Protein AF-F2K3Q7-F1 (afdb_monomer)

Secondary structure (DSSP, 8-state):
--EE--GGGS-HHHHHHHHHHHHHHHT-HHHHHHHHHHTTTTTTT-EEEEEESS--HHHHHHHHHHHHHTT-EEEE-TTHHHHHH-TTS---HHHHHHHHHTT-SEEEEEESSHHHHHHHHHH--S-EEEEEETTTB-HHHHHHHHHHHHHHHS-SSS-EEEEES-S--HHHHHHHHHHTTS--EEEEE-TTT---TTSSS-HHHHTT-SEEEE---GGGGSS-S----B-HHHHHHHTTT-EEEE-S--SSSB-HHHHHHHHHHHHHHHHHHHHHHHHHHHHHTT--

InterPro domains:
  IPR006132 Aspartate/ornithine carbamoyltransferase, carbamoyl-P binding [PF02729] (3-150)
  IPR036901 Aspartate/ornithine carbamoyltransferase superfamily [G3DSA:3.40.50.1370] (1-142)
  IPR036901 Aspartate/ornithine carbamoyltransferase superfamily [G3DSA:3.40.50.1370] (143-260)
  IPR036901 Aspartate/ornithine carbamoyltransferase superfamily [SSF53671] (1-266)

Organism: Marinomonas mediterranea (strain ATCC 700492 / JCM 21426 / NBRC 103028 / MMB-1) (NCBI:txid717774)

Foldseek 3Di:
DQEAAALLPDAPVRLVVLLVVLCQQLVDPVSVVVVLVVQQCLQAPFEEEEAALDDDDLLVVLLQVLQNSSNHYYDDDPPSNVVQVPPPDHDFLLVVLQVVLVVGQEYEYEDLAQVSVVSSVNSHPHYYYYCFYHLAERQLLLSLVQSVLCVVPVDLEAFEEEEEEADSHHNVNSVCSNSVSYHYHYHYDDFAPPPVPPVDLPLVVLLVGQEYEYEDDPVSPPDGPGTAANEPVSCVSNVVRHHYYYPDDDDGNYDPVRCVVCVVVVVSSSVSSSNSSSVVCCVRSVRD

Radius of gyration: 19.83 Å; Cα contacts (8 Å, |Δi|>4): 485; chains: 1; bounding box: 42×46×50 Å

Solvent-accessible surface area (backbone atoms only — not comparable to full-atom values): 15580 Å² total; per-residue (Å²): 104,66,63,45,56,46,51,72,81,49,53,73,67,55,52,50,52,54,38,51,56,43,51,70,34,64,76,42,71,66,42,43,51,48,53,37,63,79,32,36,62,67,31,52,93,35,31,35,33,52,49,55,59,46,95,52,67,70,63,52,52,36,54,52,52,24,44,43,48,24,30,23,45,74,51,82,62,79,62,48,42,56,72,65,66,40,88,86,73,68,75,56,51,28,54,54,27,36,57,52,32,77,74,29,63,29,39,37,38,23,22,67,47,54,69,62,42,52,35,32,58,72,26,36,83,39,38,38,37,32,72,23,37,36,60,51,30,21,24,65,57,18,52,42,51,52,36,53,45,29,72,75,67,76,48,74,54,77,39,35,34,37,38,39,33,69,79,85,39,25,67,59,39,15,41,49,54,49,42,66,77,30,75,50,46,77,50,81,40,47,39,69,75,62,80,55,93,74,73,52,84,47,45,77,64,56,48,67,22,48,32,41,38,38,46,65,58,79,78,78,58,78,86,62,94,62,64,59,54,49,43,51,72,44,46,69,75,24,57,88,59,26,47,80,47,71,70,64,66,90,79,63,56,46,32,71,64,40,46,60,72,44,43,63,58,56,50,50,52,55,52,50,43,22,54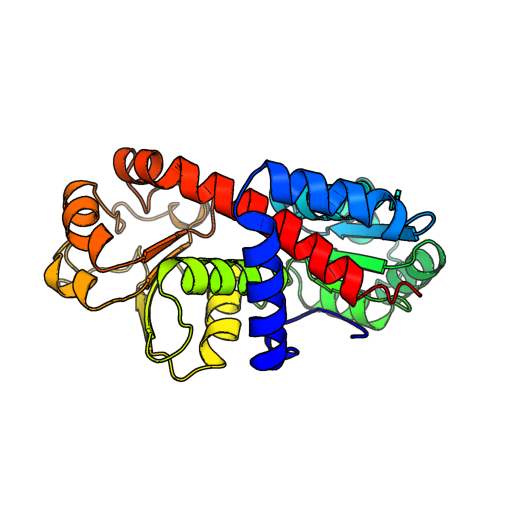,47,48,33,55,49,48,58,61,49,53,77,72,125

Mean predicted aligned error: 5.56 Å

Nearest PDB structures (foldseek):
  1xjw-assembly1_A  TM=8.160E-01  e=3.644E-18  Escherichia coli
  3npm-assembly1_A  TM=8.080E-01  e=4.543E-17  Escherichia coli K-12
  1acm-assembly1_A  TM=8.221E-01  e=9.417E-17  unclassified
  2be7-assembly1_A  TM=7.897E-01  e=5.375E-17  Moritella profunda
  6at1-assembly1_A  TM=8.102E-01  e=6.337E-16  Escherichia coli

Sequence (288 aa):
MEHFISVESLTKSEIYSLIYELNDICHSDSSIAQYYCDNATLLRSKLMATLFLSKSLRTRASFISSFLRLGGSHLCFEEVERCIIDKTNMEPLEDIAGYISQYCDTLVIRSDNLDHFEKLTSGASVPIISAGHAQISHPTTALNYLADIHQNLGRLHDLRVLVVAKLPKRSVMSLIEGLNKWDNSIDYIDPNTSSVKGLSEDEEVLKKYNVIFFDENQSDYESEESYFSLNYKTYKNIRESCHIIHAKPVIKLLDLDVKMNLKNNFYMQSRNSSVLKSIIFKKLINVK

Structure (mmCIF, N/CA/C/O backbone):
data_AF-F2K3Q7-F1
#
_entry.id   AF-F2K3Q7-F1
#
loop_
_atom_site.group_PDB
_atom_site.id
_atom_site.type_symbol
_atom_site.label_atom_id
_atom_site.label_alt_id
_atom_site.label_comp_id
_atom_site.label_asym_id
_atom_site.label_entity_id
_atom_site.label_seq_id
_atom_site.pdbx_PDB_ins_code
_atom_site.Cartn_x
_atom_site.Cartn_y
_atom_site.Cartn_z
_atom_site.occupancy
_atom_site.B_iso_or_equiv
_atom_site.auth_seq_id
_atom_site.auth_comp_id
_atom_site.auth_asym_id
_atom_site.auth_atom_id
_atom_site.pdbx_PDB_model_num
ATOM 1 N N . MET A 1 1 ? -1.201 -6.551 -17.333 1.00 55.84 1 MET A N 1
ATOM 2 C CA . MET A 1 1 ? -1.301 -5.202 -16.740 1.00 55.84 1 MET A CA 1
ATOM 3 C C . MET A 1 1 ? -0.098 -4.415 -17.233 1.00 55.84 1 MET A C 1
ATOM 5 O O . MET A 1 1 ? 1.002 -4.907 -17.042 1.00 55.84 1 MET A O 1
ATOM 9 N N . GLU A 1 2 ? -0.289 -3.291 -17.932 1.00 80.44 2 GLU A N 1
ATOM 10 C CA . GLU A 1 2 ? 0.833 -2.479 -18.451 1.00 80.44 2 GLU A CA 1
ATOM 11 C C . GLU A 1 2 ? 1.414 -1.565 -17.365 1.00 80.44 2 GLU A C 1
ATOM 13 O O . GLU A 1 2 ? 2.616 -1.581 -17.134 1.00 80.44 2 GLU A O 1
ATOM 18 N N . HIS A 1 3 ? 0.576 -0.869 -16.593 1.00 91.62 3 HIS A N 1
ATOM 19 C CA . HIS A 1 3 ? 1.001 -0.109 -15.414 1.00 91.62 3 HIS A CA 1
ATOM 20 C C . HIS A 1 3 ? 0.090 -0.401 -14.215 1.00 91.62 3 HIS A C 1
ATOM 22 O O . HIS A 1 3 ? -1.097 -0.682 -14.378 1.00 91.62 3 HIS A O 1
ATOM 28 N N . PHE A 1 4 ? 0.634 -0.300 -13.002 1.00 95.19 4 PHE A N 1
ATOM 29 C CA . PHE A 1 4 ? -0.103 -0.379 -11.745 1.00 95.19 4 PHE A CA 1
ATOM 30 C C . PHE A 1 4 ? 0.032 0.929 -10.958 1.00 95.19 4 PHE A C 1
ATOM 32 O O . PHE A 1 4 ? 0.901 1.088 -10.095 1.00 95.19 4 PHE A O 1
ATOM 39 N N . ILE A 1 5 ? -0.822 1.896 -11.300 1.00 94.81 5 ILE A N 1
ATOM 40 C CA . ILE A 1 5 ? -0.761 3.270 -10.776 1.00 94.81 5 ILE A CA 1
ATOM 41 C C . ILE A 1 5 ? -1.816 3.532 -9.694 1.00 94.81 5 ILE A C 1
ATOM 43 O O . ILE A 1 5 ? -1.553 4.283 -8.758 1.00 94.81 5 ILE A O 1
ATOM 47 N N . SER A 1 6 ? -2.968 2.872 -9.790 1.00 94.38 6 SER A N 1
ATOM 48 C CA . SER A 1 6 ? -4.126 3.049 -8.912 1.00 94.38 6 SER A CA 1
ATOM 49 C C . SER A 1 6 ? -4.838 1.702 -8.724 1.00 94.38 6 SER A C 1
ATOM 51 O O . SER A 1 6 ? -4.831 0.856 -9.625 1.00 94.38 6 SER A O 1
ATOM 53 N N . VAL A 1 7 ? -5.426 1.475 -7.544 1.00 93.75 7 VAL A N 1
ATOM 54 C CA . VAL A 1 7 ? -6.209 0.263 -7.261 1.00 93.75 7 VAL A CA 1
ATOM 55 C C . VAL A 1 7 ? -7.545 0.275 -8.010 1.00 93.75 7 VAL A C 1
ATOM 57 O O . VAL A 1 7 ? -8.102 -0.795 -8.249 1.00 93.75 7 VAL A O 1
ATOM 60 N N . GLU A 1 8 ? -8.030 1.436 -8.472 1.00 91.75 8 GLU A N 1
ATOM 61 C CA . GLU A 1 8 ? -9.204 1.534 -9.354 1.00 91.75 8 GLU A CA 1
ATOM 62 C C . GLU A 1 8 ? -9.073 0.660 -10.600 1.00 91.75 8 GLU A C 1
ATOM 64 O O . GLU A 1 8 ? -10.061 0.039 -10.994 1.00 91.75 8 GLU A O 1
ATOM 69 N N . SER A 1 9 ? -7.856 0.535 -11.143 1.00 91.19 9 SER A N 1
ATOM 70 C CA . SER A 1 9 ? -7.556 -0.290 -12.322 1.00 91.19 9 SER A CA 1
ATOM 71 C C . SER A 1 9 ? -7.825 -1.789 -12.138 1.00 91.19 9 SER A C 1
ATOM 73 O O . SER A 1 9 ? -7.915 -2.508 -13.129 1.00 91.19 9 SER A O 1
ATOM 75 N N . LEU A 1 10 ? -7.971 -2.270 -10.898 1.00 94.00 10 LEU A N 1
ATOM 76 C CA . LEU A 1 10 ? -8.243 -3.673 -10.592 1.00 94.00 10 LEU A CA 1
ATOM 77 C C . LEU A 1 10 ? -9.739 -3.935 -10.405 1.00 94.00 10 LEU A C 1
ATOM 79 O O . LEU A 1 10 ? -10.445 -3.222 -9.693 1.00 94.00 10 LEU A O 1
ATOM 83 N N . THR A 1 11 ? -10.238 -5.025 -10.967 1.00 95.88 11 THR A N 1
ATOM 84 C CA . THR A 1 11 ? -11.573 -5.549 -10.660 1.00 95.88 11 THR A CA 1
ATOM 85 C C . THR A 1 11 ? -11.632 -6.115 -9.235 1.00 95.88 11 THR A C 1
ATOM 87 O O . THR A 1 11 ? -10.612 -6.469 -8.639 1.00 95.88 11 THR A O 1
ATOM 90 N N . LYS A 1 12 ? -12.844 -6.271 -8.674 1.00 97.06 12 LYS A N 1
ATOM 91 C CA . LYS A 1 12 ? -13.017 -6.911 -7.351 1.00 97.06 12 LYS A CA 1
ATOM 92 C C . LYS A 1 12 ? -12.396 -8.316 -7.324 1.00 97.06 12 LYS A C 1
ATOM 94 O O . LYS A 1 12 ? -11.764 -8.686 -6.342 1.00 97.06 12 LYS A O 1
ATOM 99 N N . SER A 1 13 ? -12.550 -9.078 -8.412 1.00 96.88 13 SER A N 1
ATOM 100 C CA . SER A 1 13 ? -12.012 -10.438 -8.539 1.00 96.88 13 SER A CA 1
ATOM 101 C C . SER A 1 13 ? -10.482 -10.462 -8.534 1.00 96.88 13 SER A C 1
ATOM 103 O O . SER A 1 13 ? -9.894 -11.288 -7.839 1.00 96.88 13 SER A O 1
ATOM 105 N N . GLU A 1 14 ? -9.827 -9.524 -9.223 1.00 96.19 14 GLU A N 1
ATOM 106 C CA . GLU A 1 14 ? -8.363 -9.410 -9.195 1.00 96.19 14 GLU A CA 1
ATOM 107 C C . GLU A 1 14 ? -7.846 -9.033 -7.804 1.00 96.19 14 GLU A C 1
ATOM 109 O O . GLU A 1 14 ? -6.851 -9.601 -7.351 1.00 96.19 14 GLU A O 1
ATOM 114 N N . ILE A 1 15 ? -8.541 -8.136 -7.092 1.00 97.31 15 ILE A N 1
ATOM 115 C CA . ILE A 1 15 ? -8.191 -7.788 -5.708 1.00 97.31 15 ILE A CA 1
ATOM 116 C C . ILE A 1 15 ? -8.311 -9.013 -4.799 1.00 97.31 15 ILE A C 1
ATOM 118 O O . ILE A 1 15 ? -7.368 -9.321 -4.074 1.00 97.31 15 ILE A O 1
ATOM 122 N N . TYR A 1 16 ? -9.426 -9.747 -4.864 1.00 97.75 16 TYR A N 1
ATOM 123 C CA . TYR A 1 16 ? -9.585 -10.982 -4.096 1.00 97.75 16 TYR A CA 1
ATOM 124 C C . TYR A 1 16 ? -8.515 -12.018 -4.448 1.00 97.75 16 TYR A C 1
ATOM 126 O O . TYR A 1 16 ? -7.934 -12.605 -3.543 1.00 97.75 16 TYR A O 1
ATOM 134 N N . SER A 1 17 ? -8.186 -12.200 -5.731 1.00 97.06 17 SER A N 1
ATOM 135 C CA . SER A 1 17 ? -7.113 -13.108 -6.158 1.00 97.06 17 SER A CA 1
ATOM 136 C C . SER A 1 17 ? -5.767 -12.748 -5.524 1.00 97.06 17 SER A C 1
ATOM 138 O O . SER A 1 17 ? -5.076 -13.635 -5.027 1.00 97.06 17 SER A O 1
ATOM 140 N N . LEU A 1 18 ? -5.404 -11.461 -5.500 1.00 96.88 18 LEU A N 1
ATOM 141 C CA . LEU A 1 18 ? -4.176 -10.989 -4.853 1.00 96.88 18 LEU A CA 1
ATOM 142 C C . LEU A 1 18 ? -4.197 -11.209 -3.335 1.00 96.88 18 LEU A C 1
ATOM 144 O O . LEU A 1 18 ? -3.179 -11.586 -2.759 1.00 96.88 18 LEU A O 1
ATOM 148 N N . ILE A 1 19 ? -5.342 -10.976 -2.689 1.00 97.50 19 ILE A N 1
ATOM 149 C CA . ILE A 1 19 ? -5.509 -11.164 -1.243 1.00 97.50 19 ILE A CA 1
ATOM 150 C C . ILE A 1 19 ? -5.437 -12.646 -0.870 1.00 97.50 19 ILE A C 1
ATOM 152 O O . ILE A 1 19 ? -4.757 -12.984 0.093 1.00 97.50 19 ILE A O 1
ATOM 156 N N . TYR A 1 20 ? -6.098 -13.533 -1.615 1.00 97.25 20 TYR A N 1
ATOM 157 C CA . TYR A 1 20 ? -6.046 -14.971 -1.351 1.00 97.25 20 TYR A CA 1
ATOM 158 C C . TYR A 1 20 ? -4.636 -15.525 -1.555 1.00 97.25 20 TYR A C 1
ATOM 160 O O . TYR A 1 20 ? -4.122 -16.170 -0.649 1.00 97.25 20 TYR A O 1
ATOM 168 N N . GLU A 1 21 ? -3.961 -15.166 -2.655 1.00 96.94 21 GLU A N 1
ATOM 169 C CA . GLU A 1 21 ? -2.562 -15.556 -2.883 1.00 96.94 21 GLU A CA 1
ATOM 170 C C . GLU A 1 21 ? -1.653 -15.056 -1.744 1.00 96.94 21 GLU A C 1
ATOM 172 O O . GLU A 1 21 ? -0.815 -15.798 -1.236 1.00 96.94 21 GLU A O 1
ATOM 177 N N . LEU A 1 22 ? -1.855 -13.821 -1.269 1.00 97.44 22 LEU A N 1
ATOM 178 C CA . LEU A 1 22 ? -1.130 -13.297 -0.112 1.00 97.44 22 LEU A CA 1
ATOM 179 C C . LEU A 1 22 ? -1.422 -14.085 1.172 1.00 97.44 22 LEU A C 1
ATOM 181 O O . LEU A 1 22 ? -0.493 -14.348 1.933 1.00 97.44 22 LEU A O 1
ATOM 185 N N . ASN A 1 23 ? -2.681 -14.433 1.437 1.00 94.88 23 ASN A N 1
ATOM 186 C CA . ASN A 1 23 ? -3.073 -15.174 2.638 1.00 94.88 23 ASN A CA 1
ATOM 187 C C . ASN A 1 23 ? -2.473 -16.582 2.646 1.00 94.88 23 ASN A C 1
ATOM 189 O O . ASN A 1 23 ? -1.954 -17.007 3.678 1.00 94.88 23 ASN A O 1
ATOM 193 N N . ASP A 1 24 ? -2.475 -17.251 1.493 1.00 95.00 24 ASP A N 1
ATOM 194 C CA . ASP A 1 24 ? -1.866 -18.568 1.312 1.00 95.00 24 ASP A CA 1
ATOM 195 C C . ASP A 1 24 ? -0.354 -18.519 1.570 1.00 95.00 24 ASP A C 1
ATOM 197 O O . ASP A 1 24 ? 0.209 -19.418 2.186 1.00 95.00 24 ASP A O 1
ATOM 201 N N . ILE A 1 25 ? 0.322 -17.438 1.168 1.00 96.38 25 ILE A N 1
ATOM 202 C CA . ILE A 1 25 ? 1.766 -17.290 1.392 1.00 96.38 25 ILE A CA 1
ATOM 203 C C . ILE A 1 25 ? 2.080 -16.862 2.831 1.00 96.38 25 ILE A C 1
ATOM 205 O O . ILE A 1 25 ? 3.061 -17.326 3.412 1.00 96.38 25 ILE A O 1
ATOM 209 N N . CYS A 1 26 ? 1.296 -15.961 3.424 1.00 94.06 26 CYS A N 1
ATOM 210 C CA . CYS A 1 26 ? 1.629 -15.303 4.691 1.00 94.06 26 CYS A CA 1
ATOM 211 C C . CYS A 1 26 ? 1.133 -16.024 5.955 1.00 94.06 26 CYS A C 1
ATOM 213 O O . CYS A 1 26 ? 1.247 -15.449 7.042 1.00 94.06 26 CYS A O 1
ATOM 215 N N . HIS A 1 27 ? 0.630 -17.258 5.855 1.00 90.50 27 HIS A N 1
ATOM 216 C CA . HIS A 1 27 ? 0.126 -17.997 7.016 1.00 90.50 27 HIS A CA 1
ATOM 217 C C . HIS A 1 27 ? 1.223 -18.411 8.022 1.00 90.50 27 HIS A C 1
ATOM 219 O O . HIS A 1 27 ? 0.927 -18.636 9.194 1.00 90.50 27 HIS A O 1
ATOM 225 N N . SER A 1 28 ? 2.494 -18.521 7.607 1.00 90.25 28 SER A N 1
ATOM 226 C CA . SER A 1 28 ? 3.640 -18.774 8.495 1.00 90.25 28 SER A CA 1
ATOM 227 C C . SER A 1 28 ? 4.953 -18.206 7.940 1.00 90.25 28 SER A C 1
ATOM 229 O O . SER A 1 28 ? 5.068 -17.832 6.775 1.00 90.25 28 SER A O 1
ATOM 231 N N . ASP A 1 29 ? 5.994 -18.147 8.772 1.00 89.88 29 ASP A N 1
ATOM 232 C CA . ASP A 1 29 ? 7.328 -17.735 8.305 1.00 89.88 29 ASP A CA 1
ATOM 233 C C . ASP A 1 29 ? 7.942 -18.761 7.345 1.00 89.88 29 ASP A C 1
ATOM 235 O O . ASP A 1 29 ? 8.631 -18.391 6.393 1.00 89.88 29 ASP A O 1
ATOM 239 N N . SER A 1 30 ? 7.654 -20.047 7.568 1.00 94.31 30 SER A N 1
ATOM 240 C CA . SER A 1 30 ? 8.093 -21.137 6.699 1.00 94.31 30 SER A CA 1
ATOM 241 C C . SER A 1 30 ? 7.457 -21.065 5.313 1.00 94.31 30 SER A C 1
ATOM 243 O O . SER A 1 30 ? 8.165 -21.275 4.334 1.00 94.31 30 SER A O 1
ATOM 245 N N . SER A 1 31 ? 6.171 -20.714 5.199 1.00 95.38 31 SER A N 1
ATOM 246 C CA . SER A 1 31 ? 5.507 -20.565 3.898 1.00 95.38 31 SER A CA 1
ATOM 247 C C . SER A 1 31 ? 6.037 -19.365 3.124 1.00 95.38 31 SER A C 1
ATOM 249 O O . SER A 1 31 ? 6.276 -19.469 1.925 1.00 95.38 31 SER A O 1
ATOM 251 N N . ILE A 1 32 ? 6.327 -18.252 3.807 1.00 96.19 32 ILE A N 1
ATOM 252 C CA . ILE A 1 32 ? 6.984 -17.099 3.180 1.00 96.19 32 ILE A CA 1
ATOM 253 C C . ILE A 1 32 ? 8.378 -17.492 2.679 1.00 96.19 32 ILE A C 1
ATOM 255 O O . ILE A 1 32 ? 8.744 -17.159 1.553 1.00 96.19 32 ILE A O 1
ATOM 259 N N . ALA A 1 33 ? 9.173 -18.183 3.502 1.00 95.81 33 ALA A N 1
ATOM 260 C CA . ALA A 1 33 ? 10.498 -18.647 3.101 1.00 95.81 33 ALA A CA 1
ATOM 261 C C . ALA A 1 33 ? 10.416 -19.580 1.884 1.00 95.81 33 ALA A C 1
ATOM 263 O O . ALA A 1 33 ? 11.118 -19.341 0.903 1.00 95.81 33 ALA A O 1
ATOM 264 N N . GLN A 1 34 ? 9.506 -20.556 1.919 1.00 96.88 34 GLN A N 1
ATOM 265 C CA . GLN A 1 34 ? 9.265 -21.490 0.824 1.00 96.88 34 GLN A CA 1
ATOM 266 C C . GLN A 1 34 ? 8.854 -20.764 -0.461 1.00 96.88 34 GLN A C 1
ATOM 268 O O . GLN A 1 34 ? 9.465 -20.993 -1.498 1.00 96.88 34 GLN A O 1
ATOM 273 N N . TYR A 1 35 ? 7.916 -19.812 -0.386 1.00 97.12 35 TYR A N 1
ATOM 274 C CA . TYR A 1 35 ? 7.503 -19.003 -1.535 1.00 97.12 35 TYR A CA 1
ATOM 275 C C . TYR A 1 35 ? 8.694 -18.317 -2.210 1.00 97.12 35 TYR A C 1
ATOM 277 O O . TYR A 1 35 ? 8.831 -18.364 -3.431 1.00 97.12 35 TYR A O 1
ATOM 285 N N . TYR A 1 36 ? 9.587 -17.699 -1.435 1.00 97.25 36 TYR A N 1
ATOM 286 C CA . TYR A 1 36 ? 10.768 -17.064 -2.017 1.00 97.25 36 TYR A CA 1
ATOM 287 C C . TYR A 1 36 ? 11.803 -18.071 -2.518 1.00 97.25 36 TYR A C 1
ATOM 289 O O . TYR A 1 36 ? 12.456 -17.776 -3.509 1.00 97.25 36 TYR A O 1
ATOM 297 N N . CYS A 1 37 ? 11.949 -19.243 -1.893 1.00 96.81 37 CYS A N 1
ATOM 298 C CA . CYS A 1 37 ? 12.797 -20.316 -2.417 1.00 96.81 37 CYS A CA 1
ATOM 299 C C . CYS A 1 37 ? 12.296 -20.809 -3.782 1.00 96.81 37 CYS A C 1
ATOM 301 O O . CYS A 1 37 ? 13.078 -20.869 -4.729 1.00 96.81 37 CYS A O 1
ATOM 303 N N . ASP A 1 38 ? 10.996 -21.076 -3.900 1.00 96.31 38 ASP A N 1
ATOM 304 C CA . ASP A 1 38 ? 10.365 -21.582 -5.126 1.00 96.31 38 ASP A CA 1
ATOM 305 C C . ASP A 1 38 ? 10.409 -20.560 -6.269 1.00 96.31 38 ASP A C 1
ATOM 307 O O . ASP A 1 38 ? 10.447 -20.926 -7.441 1.00 96.31 38 ASP A O 1
ATOM 311 N N . ASN A 1 39 ? 10.430 -19.267 -5.933 1.00 96.12 39 ASN A N 1
ATOM 312 C CA . ASN A 1 39 ? 10.415 -18.168 -6.898 1.00 96.12 39 ASN A CA 1
ATOM 313 C C . ASN A 1 39 ? 11.753 -17.407 -6.968 1.00 96.12 39 ASN A C 1
ATOM 315 O O . ASN A 1 39 ? 11.808 -16.326 -7.552 1.00 96.12 39 ASN A O 1
ATOM 319 N N . ALA A 1 40 ? 12.842 -17.954 -6.415 1.00 95.62 40 ALA A N 1
ATOM 320 C CA . ALA A 1 40 ? 14.136 -17.267 -6.295 1.00 95.62 40 ALA A CA 1
ATOM 321 C C . ALA A 1 40 ? 14.797 -16.927 -7.641 1.00 95.62 40 ALA A C 1
ATOM 323 O O . ALA A 1 40 ? 15.741 -16.143 -7.686 1.00 95.62 40 ALA A O 1
ATOM 324 N N . THR A 1 41 ? 14.347 -17.542 -8.734 1.00 95.81 41 THR A N 1
ATOM 325 C CA . THR A 1 41 ? 14.855 -17.303 -10.092 1.00 95.81 41 THR A CA 1
ATOM 326 C C . THR A 1 41 ? 13.820 -16.670 -11.010 1.00 95.81 41 THR A C 1
ATOM 328 O O . THR A 1 41 ? 14.103 -16.495 -12.193 1.00 95.81 41 THR A O 1
ATOM 331 N N . LEU A 1 42 ? 12.634 -16.340 -10.496 1.00 95.69 42 LEU A N 1
ATOM 332 C CA . LEU A 1 42 ? 11.509 -15.863 -11.295 1.00 95.69 42 LEU A CA 1
ATOM 333 C C . LEU A 1 42 ? 11.857 -14.578 -12.062 1.00 95.69 42 LEU A C 1
ATOM 335 O O . LEU A 1 42 ? 11.520 -14.433 -13.228 1.00 95.69 42 LEU A O 1
ATOM 339 N N . LEU A 1 43 ? 12.576 -13.659 -11.422 1.00 96.38 43 LEU A N 1
ATOM 340 C CA . LEU A 1 43 ? 13.029 -12.398 -12.008 1.00 96.38 43 LEU A CA 1
ATOM 341 C C . LEU A 1 43 ? 14.520 -12.431 -12.358 1.00 96.38 43 LEU A C 1
ATOM 343 O O . LEU A 1 43 ? 15.154 -11.383 -12.459 1.00 96.38 43 LEU A O 1
ATOM 347 N N . ARG A 1 44 ? 15.106 -13.621 -12.552 1.00 95.88 44 ARG A N 1
ATOM 348 C CA . ARG A 1 44 ? 16.513 -13.735 -12.953 1.00 95.88 44 ARG A CA 1
ATOM 349 C C . ARG A 1 44 ? 16.755 -12.928 -14.231 1.00 95.88 44 ARG A C 1
ATOM 351 O O . ARG A 1 44 ? 16.010 -13.038 -15.201 1.00 95.88 44 ARG A O 1
ATOM 358 N N . SER A 1 45 ? 17.823 -12.133 -14.217 1.00 94.50 45 SER A N 1
ATOM 359 C CA . SER A 1 45 ? 18.210 -11.231 -15.312 1.00 94.50 45 SER A CA 1
ATOM 360 C C . SER A 1 45 ? 17.220 -10.097 -15.600 1.00 94.50 45 SER A C 1
ATOM 362 O O . SER A 1 45 ? 17.359 -9.434 -16.623 1.00 94.50 45 SER A O 1
ATOM 364 N N . LYS A 1 46 ? 16.246 -9.853 -14.714 1.00 96.38 46 LYS A N 1
ATOM 365 C CA . LYS A 1 46 ? 15.373 -8.680 -14.769 1.00 96.38 46 LYS A CA 1
ATOM 366 C C . LYS A 1 46 ? 15.933 -7.551 -13.919 1.00 96.38 46 LYS A C 1
ATOM 368 O O . LYS A 1 46 ? 16.434 -7.785 -12.816 1.00 96.38 46 LYS A O 1
ATOM 373 N N . LEU A 1 47 ? 15.827 -6.329 -14.425 1.00 96.31 47 LEU A N 1
ATOM 374 C CA . LEU A 1 47 ? 16.272 -5.108 -13.764 1.00 96.31 47 LEU A CA 1
ATOM 375 C C . LEU A 1 47 ? 15.071 -4.237 -13.399 1.00 96.31 47 LEU A C 1
ATOM 377 O O . LEU A 1 47 ? 14.260 -3.886 -14.248 1.00 96.31 47 LEU A O 1
ATOM 381 N N . MET A 1 48 ? 14.970 -3.846 -12.133 1.00 96.94 48 MET A N 1
ATOM 382 C CA . MET A 1 48 ? 14.038 -2.813 -11.682 1.00 96.94 48 MET A CA 1
ATOM 383 C C . MET A 1 48 ? 14.789 -1.506 -11.473 1.00 96.94 48 MET A C 1
ATOM 385 O O . MET A 1 48 ? 15.784 -1.479 -10.755 1.00 96.94 48 MET A O 1
ATOM 389 N N . ALA A 1 49 ? 14.263 -0.407 -11.994 1.00 95.25 49 ALA A N 1
ATOM 390 C CA . ALA A 1 49 ? 14.695 0.937 -11.634 1.00 95.25 49 ALA A CA 1
ATOM 391 C C . ALA A 1 49 ? 13.729 1.569 -10.619 1.00 95.25 49 ALA A C 1
ATOM 393 O O . ALA A 1 49 ? 12.522 1.319 -10.639 1.00 95.25 49 ALA A O 1
ATOM 394 N N . THR A 1 50 ? 14.248 2.409 -9.719 1.00 93.94 50 THR A N 1
ATOM 395 C CA . THR A 1 50 ? 13.415 3.173 -8.771 1.00 93.94 50 THR A CA 1
ATOM 396 C C . THR A 1 50 ? 13.632 4.671 -8.925 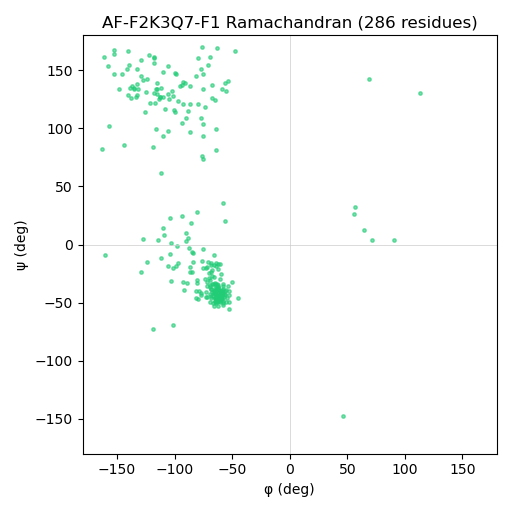1.00 93.94 50 THR A C 1
ATOM 398 O O . THR A 1 50 ? 14.740 5.149 -8.686 1.00 93.94 50 THR A O 1
ATOM 401 N N . LEU A 1 51 ? 12.564 5.415 -9.206 1.00 92.00 51 LEU A N 1
ATOM 402 C CA . LEU A 1 51 ? 12.550 6.877 -9.266 1.00 92.00 51 LEU A CA 1
ATOM 403 C C . LEU A 1 51 ? 11.750 7.426 -8.085 1.00 92.00 51 LEU A C 1
ATOM 405 O O . LEU A 1 51 ? 10.526 7.524 -8.126 1.00 92.00 51 LEU A O 1
ATOM 409 N N . PHE A 1 52 ? 12.447 7.735 -6.993 1.00 91.62 52 PHE A N 1
ATOM 410 C CA . PHE A 1 52 ? 11.851 8.318 -5.789 1.00 91.62 52 PHE A CA 1
ATOM 411 C C . PHE A 1 52 ? 12.227 9.797 -5.707 1.00 91.62 52 PHE A C 1
ATOM 413 O O . PHE A 1 52 ? 13.304 10.133 -5.222 1.00 91.62 52 PHE A O 1
ATOM 420 N N . LEU A 1 53 ? 11.318 10.664 -6.159 1.00 88.81 53 LEU A N 1
ATOM 421 C CA . LEU A 1 53 ? 11.438 12.124 -6.070 1.00 88.81 53 LEU A CA 1
ATOM 422 C C . LEU A 1 53 ? 10.961 12.656 -4.707 1.00 88.81 53 LEU A C 1
ATOM 424 O O . LEU A 1 53 ? 11.108 13.835 -4.420 1.00 88.81 53 LEU A O 1
ATOM 428 N N . SER A 1 54 ? 10.381 11.797 -3.860 1.00 86.81 54 SER A N 1
ATOM 429 C CA . SER A 1 54 ? 10.077 12.108 -2.462 1.00 86.81 54 SER A CA 1
ATOM 430 C C . SER A 1 54 ? 10.600 11.028 -1.515 1.00 86.81 54 SER A C 1
ATOM 432 O O . SER A 1 54 ? 10.607 9.828 -1.820 1.00 86.81 54 SER A O 1
ATOM 434 N N . LYS A 1 55 ? 11.053 11.447 -0.327 1.00 83.88 55 LYS A N 1
ATOM 435 C CA . LYS A 1 55 ? 11.688 10.559 0.660 1.00 83.88 55 LYS A CA 1
ATOM 436 C C . LYS A 1 55 ? 10.703 9.503 1.181 1.00 83.88 55 LYS A C 1
ATOM 438 O O . LYS A 1 55 ? 9.663 9.826 1.749 1.00 83.88 55 LYS A O 1
ATOM 443 N N . SER A 1 56 ? 11.056 8.219 1.060 1.00 87.81 56 SER A N 1
ATOM 444 C CA . SER A 1 56 ? 10.362 7.120 1.750 1.00 87.81 56 SER A CA 1
ATOM 445 C C . SER A 1 56 ? 11.249 5.885 1.915 1.00 87.81 56 SER A C 1
ATOM 447 O O . SER A 1 56 ? 11.415 5.087 0.991 1.00 87.81 56 SER A O 1
ATOM 449 N N . LEU A 1 57 ? 11.788 5.694 3.123 1.00 87.50 57 LEU A N 1
ATOM 450 C CA . LEU A 1 57 ? 12.657 4.556 3.431 1.00 87.50 57 LEU A CA 1
ATOM 451 C C . LEU A 1 57 ? 11.908 3.218 3.352 1.00 87.50 57 LEU A C 1
ATOM 453 O O . LEU A 1 57 ? 12.342 2.314 2.644 1.00 87.50 57 LEU A O 1
ATOM 457 N N . ARG A 1 58 ? 10.774 3.093 4.060 1.00 89.69 58 ARG A N 1
ATOM 458 C CA . ARG A 1 58 ? 10.021 1.828 4.162 1.00 89.69 58 ARG A CA 1
ATOM 459 C C . ARG A 1 58 ? 9.497 1.370 2.805 1.00 89.69 58 ARG A C 1
ATOM 461 O O . ARG A 1 58 ? 9.671 0.209 2.446 1.00 89.69 58 ARG A O 1
ATOM 468 N N . THR A 1 59 ? 8.893 2.283 2.042 1.00 92.81 59 THR A N 1
ATOM 469 C CA . THR A 1 59 ? 8.350 1.958 0.720 1.00 92.81 59 THR A CA 1
ATOM 470 C C . THR A 1 59 ? 9.474 1.506 -0.206 1.00 92.81 59 THR A C 1
ATOM 472 O O . THR A 1 59 ? 9.405 0.386 -0.711 1.00 92.81 59 THR A O 1
ATOM 475 N N . ARG A 1 60 ? 10.545 2.302 -0.345 1.00 93.62 60 ARG A N 1
ATOM 476 C CA . ARG A 1 60 ? 11.682 1.977 -1.219 1.00 93.62 60 ARG A CA 1
ATOM 477 C C . ARG A 1 60 ? 12.335 0.645 -0.848 1.00 93.62 60 ARG A C 1
ATOM 479 O O . ARG A 1 60 ? 12.463 -0.223 -1.704 1.00 93.62 60 ARG A O 1
ATOM 486 N N . ALA A 1 61 ? 12.670 0.451 0.429 1.00 94.44 61 ALA A N 1
ATOM 487 C CA . AL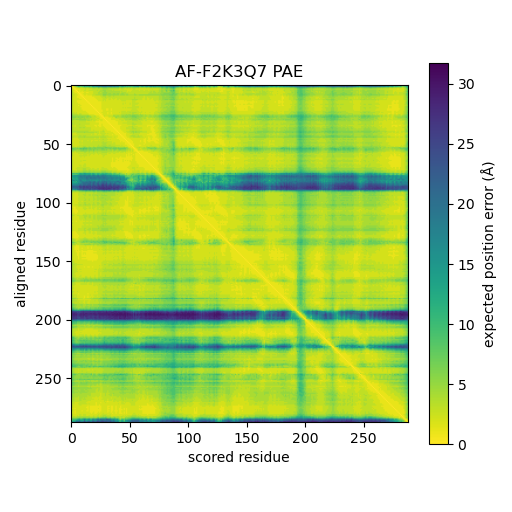A A 1 61 ? 13.301 -0.780 0.905 1.00 94.44 61 ALA A CA 1
ATOM 488 C C . ALA A 1 61 ? 12.422 -2.015 0.662 1.00 94.44 61 ALA A C 1
ATOM 490 O O . ALA A 1 61 ? 12.927 -3.057 0.250 1.00 94.44 61 ALA A O 1
ATOM 491 N N . SER A 1 62 ? 11.105 -1.901 0.864 1.00 96.31 62 SER A N 1
ATOM 492 C CA . SER A 1 62 ? 10.191 -3.022 0.623 1.00 96.31 62 SER A CA 1
ATOM 493 C C . SER A 1 62 ? 10.071 -3.384 -0.860 1.00 96.31 62 SER A C 1
ATOM 495 O O . SER A 1 62 ? 10.050 -4.569 -1.168 1.00 96.31 62 SER A O 1
ATOM 497 N N . PHE A 1 63 ? 10.054 -2.414 -1.785 1.00 97.31 63 PHE A N 1
ATOM 498 C CA . PHE A 1 63 ? 10.076 -2.702 -3.227 1.00 97.31 63 PHE A CA 1
ATOM 499 C C . PHE A 1 63 ? 11.368 -3.407 -3.640 1.00 97.31 63 PHE A C 1
ATOM 501 O O . PHE A 1 63 ? 11.306 -4.467 -4.258 1.00 97.31 63 PHE A O 1
ATOM 508 N N . ILE A 1 64 ? 12.521 -2.870 -3.224 1.00 96.75 64 ILE A N 1
ATOM 509 C CA . ILE A 1 64 ? 13.838 -3.460 -3.508 1.00 96.75 64 ILE A CA 1
ATOM 510 C C . ILE A 1 64 ? 13.912 -4.886 -2.963 1.00 96.75 64 ILE A C 1
ATOM 512 O O . ILE A 1 64 ? 14.200 -5.814 -3.710 1.00 96.75 64 ILE A O 1
ATOM 516 N N . SER A 1 65 ? 13.583 -5.089 -1.684 1.00 97.06 65 SER A N 1
ATOM 517 C CA . SER A 1 65 ? 13.629 -6.417 -1.066 1.00 97.06 65 SER A CA 1
ATOM 518 C C . SER A 1 65 ? 12.728 -7.423 -1.785 1.00 97.06 65 SER A C 1
ATOM 520 O O . SER A 1 65 ? 13.153 -8.549 -2.020 1.00 97.06 65 SER A O 1
ATOM 522 N N . SER A 1 66 ? 11.519 -7.015 -2.175 1.00 97.44 66 SER A N 1
ATOM 523 C CA . SER A 1 66 ? 10.568 -7.881 -2.887 1.00 97.44 66 SER A CA 1
ATOM 524 C C . SER A 1 66 ? 11.114 -8.330 -4.242 1.00 97.44 66 SER A C 1
ATOM 526 O O . SER A 1 66 ? 11.058 -9.509 -4.572 1.00 97.44 66 SER A O 1
ATOM 528 N N . PHE A 1 67 ? 11.701 -7.402 -5.002 1.00 97.56 67 PHE A N 1
ATOM 529 C CA . PHE A 1 67 ? 12.263 -7.685 -6.321 1.00 97.56 67 PHE A CA 1
ATOM 530 C C . PHE A 1 67 ? 13.509 -8.580 -6.249 1.00 97.56 67 PHE A C 1
ATOM 532 O O . PHE A 1 67 ? 13.608 -9.578 -6.962 1.00 97.56 67 PHE A O 1
ATOM 539 N N . LEU A 1 68 ? 14.437 -8.262 -5.338 1.00 97.56 68 LEU A N 1
ATOM 540 C CA . LEU A 1 68 ? 15.675 -9.026 -5.149 1.00 97.56 68 LEU A CA 1
ATOM 541 C C . LEU A 1 68 ? 15.400 -10.459 -4.680 1.00 97.56 68 LEU A C 1
ATOM 543 O O . LEU A 1 68 ? 16.054 -11.395 -5.132 1.00 97.56 68 LEU A O 1
ATOM 547 N N . ARG A 1 69 ? 14.417 -10.659 -3.792 1.00 97.38 69 ARG A N 1
ATOM 548 C CA . ARG A 1 69 ? 14.067 -12.001 -3.297 1.00 97.38 69 ARG A CA 1
ATOM 549 C C . ARG A 1 69 ? 13.443 -12.905 -4.361 1.00 97.38 69 ARG A C 1
ATOM 551 O O . ARG A 1 69 ? 13.434 -14.114 -4.167 1.00 97.38 69 ARG A O 1
ATOM 558 N N . LEU A 1 70 ? 12.953 -12.341 -5.464 1.00 97.31 70 LEU A N 1
ATOM 559 C CA . LEU A 1 70 ? 12.511 -13.088 -6.644 1.00 97.31 70 LEU A CA 1
ATOM 560 C C . LEU A 1 70 ? 13.653 -13.338 -7.653 1.00 97.31 70 LEU A C 1
ATOM 562 O O . LEU A 1 70 ? 13.404 -13.834 -8.748 1.00 97.31 70 LEU A O 1
ATOM 566 N N . GLY A 1 71 ? 14.898 -12.977 -7.323 1.00 96.94 71 GLY A N 1
ATOM 567 C CA . GLY A 1 71 ? 16.074 -13.172 -8.181 1.00 96.94 71 GLY A CA 1
ATOM 568 C C . GLY A 1 71 ? 16.400 -12.012 -9.118 1.00 96.94 71 GLY A C 1
ATOM 569 O O . GLY A 1 71 ? 17.315 -12.133 -9.936 1.00 96.94 71 GLY A O 1
ATOM 570 N N . GLY A 1 72 ? 15.659 -10.908 -9.016 1.00 96.88 72 GLY A N 1
ATOM 571 C CA . GLY A 1 72 ? 15.889 -9.705 -9.804 1.00 96.88 72 GLY A CA 1
ATOM 572 C C . GLY A 1 72 ? 17.078 -8.881 -9.320 1.00 96.88 72 GLY A C 1
ATOM 573 O O . GLY A 1 72 ? 17.628 -9.105 -8.244 1.00 96.88 72 GLY A O 1
ATOM 574 N N . SER A 1 73 ? 17.462 -7.896 -10.126 1.00 96.88 73 SER A N 1
ATOM 575 C CA . SER A 1 73 ? 18.473 -6.884 -9.805 1.00 96.88 73 SER A CA 1
ATOM 576 C C . SER A 1 73 ? 17.859 -5.482 -9.802 1.00 96.88 73 SER A C 1
ATOM 578 O O . SER A 1 73 ? 16.820 -5.244 -10.414 1.00 96.88 73 SER A O 1
ATOM 580 N N . HIS A 1 74 ? 18.473 -4.537 -9.091 1.00 94.75 74 HIS A N 1
ATOM 581 C CA . HIS A 1 74 ? 17.941 -3.181 -8.925 1.00 94.75 74 HIS A CA 1
ATOM 582 C C . HIS A 1 74 ? 18.960 -2.129 -9.362 1.00 94.75 74 HIS A C 1
ATOM 584 O O . HIS A 1 74 ? 20.116 -2.171 -8.946 1.00 94.75 74 HIS A O 1
ATOM 590 N N . LEU A 1 75 ? 18.511 -1.178 -10.180 1.00 91.44 75 LEU A N 1
ATOM 591 C CA . LEU A 1 75 ? 19.240 0.038 -10.513 1.00 91.44 75 LEU A CA 1
ATOM 592 C C . LEU A 1 75 ? 18.877 1.123 -9.500 1.00 91.44 75 LEU A C 1
ATOM 594 O O . LEU A 1 75 ? 17.755 1.647 -9.482 1.00 91.44 75 LEU A O 1
ATOM 598 N N . CYS A 1 76 ? 19.842 1.446 -8.643 1.00 78.75 76 CYS A N 1
ATOM 599 C CA . CYS A 1 76 ? 19.719 2.523 -7.678 1.00 78.75 76 CYS A CA 1
ATOM 600 C C . CYS A 1 76 ? 20.286 3.810 -8.265 1.00 78.75 76 CYS A C 1
ATOM 602 O O . CYS A 1 76 ? 21.470 3.891 -8.575 1.00 78.75 76 CYS A O 1
ATOM 604 N N . PHE A 1 77 ? 19.442 4.829 -8.345 1.00 77.19 77 PHE A N 1
ATOM 605 C CA . PHE A 1 77 ? 19.863 6.186 -8.637 1.00 77.19 77 PHE A CA 1
ATOM 606 C C . PHE A 1 77 ? 19.931 6.939 -7.309 1.00 77.19 77 PHE A C 1
ATOM 608 O O . PHE A 1 77 ? 18.923 7.100 -6.610 1.00 77.19 77 PHE A O 1
ATOM 615 N N . GLU A 1 78 ? 21.133 7.333 -6.908 1.00 68.06 78 GLU A N 1
ATOM 616 C CA . GLU A 1 78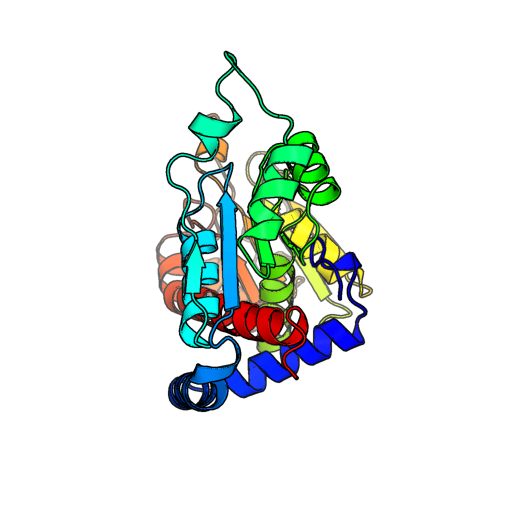 ? 21.302 8.246 -5.784 1.00 68.06 78 GLU A CA 1
ATOM 617 C C . GLU A 1 78 ? 20.928 9.660 -6.229 1.00 68.06 78 GLU A C 1
ATOM 619 O O . GLU A 1 78 ? 21.086 10.016 -7.390 1.00 68.06 78 GLU A O 1
ATOM 624 N N . GLU A 1 79 ? 20.368 10.447 -5.311 1.00 66.69 79 GLU A N 1
ATOM 625 C CA . GLU A 1 79 ? 20.080 11.866 -5.546 1.00 66.69 79 GLU A CA 1
ATOM 626 C C . GLU A 1 79 ? 19.200 12.195 -6.771 1.00 66.69 79 GLU A C 1
ATOM 628 O O . GLU A 1 79 ? 19.237 13.324 -7.243 1.00 66.69 79 GLU A O 1
ATOM 633 N N . VAL A 1 80 ? 18.336 11.276 -7.230 1.00 66.56 80 VAL A N 1
ATOM 634 C CA . VAL A 1 80 ? 17.361 11.514 -8.325 1.00 66.56 80 VAL A CA 1
ATOM 635 C C . VAL A 1 80 ? 16.636 12.845 -8.162 1.00 66.56 80 VAL A C 1
ATOM 637 O O . VAL A 1 80 ? 16.541 13.618 -9.102 1.00 66.56 80 VAL A O 1
ATOM 640 N N . GLU A 1 81 ? 16.160 13.134 -6.949 1.00 63.28 81 GLU A N 1
ATOM 641 C CA . GLU A 1 81 ? 15.510 14.403 -6.622 1.00 63.28 81 GLU A CA 1
ATOM 642 C C . GLU A 1 81 ? 16.412 15.605 -6.946 1.00 63.28 81 GLU A C 1
ATOM 644 O O . GLU A 1 81 ? 15.948 16.566 -7.538 1.00 63.28 81 GLU A O 1
ATOM 649 N N . ARG A 1 82 ? 17.712 15.548 -6.635 1.00 62.12 82 ARG A N 1
ATOM 650 C CA . ARG A 1 82 ? 18.653 16.635 -6.944 1.00 62.12 82 ARG A CA 1
ATOM 651 C C . ARG A 1 82 ? 18.967 16.695 -8.432 1.00 62.12 82 ARG A C 1
ATOM 653 O O . ARG A 1 82 ? 18.912 17.774 -8.993 1.00 62.12 82 ARG A O 1
ATOM 660 N N . CYS A 1 83 ? 19.243 15.562 -9.074 1.00 62.25 83 CYS A N 1
ATOM 661 C CA . CYS A 1 83 ? 19.590 15.524 -10.496 1.00 62.25 83 CYS A CA 1
ATOM 662 C C . CYS A 1 83 ? 18.432 15.965 -11.402 1.00 62.25 83 CYS A C 1
ATOM 664 O O . CYS A 1 83 ? 18.672 16.551 -12.449 1.00 62.25 83 CYS A O 1
ATOM 666 N N . ILE A 1 84 ? 17.191 15.685 -10.996 1.00 65.06 84 ILE A N 1
ATOM 667 C CA . ILE A 1 84 ? 15.989 15.971 -11.782 1.00 65.06 84 ILE A CA 1
ATOM 668 C C . ILE A 1 84 ? 15.380 17.341 -11.438 1.00 65.06 84 ILE A C 1
ATOM 670 O O . ILE A 1 84 ? 14.796 17.978 -12.307 1.00 65.06 84 ILE A O 1
ATOM 674 N N . ILE A 1 85 ? 15.482 17.805 -10.186 1.00 62.41 85 ILE A N 1
ATOM 675 C CA . ILE A 1 85 ? 14.839 19.054 -9.720 1.00 62.41 85 ILE A CA 1
ATOM 676 C C . ILE A 1 85 ? 15.821 20.249 -9.728 1.00 62.41 85 ILE A C 1
ATOM 678 O O . ILE A 1 85 ? 15.424 21.377 -9.423 1.00 62.41 85 ILE A O 1
ATOM 682 N N . ASP A 1 86 ? 17.095 20.058 -10.097 1.00 57.56 86 ASP A N 1
ATOM 683 C CA . ASP A 1 86 ? 18.030 21.177 -10.275 1.00 57.56 86 ASP A CA 1
ATOM 684 C C . ASP A 1 86 ? 17.622 22.052 -11.477 1.00 57.56 86 ASP A C 1
ATOM 686 O O . ASP A 1 86 ? 17.442 21.590 -12.603 1.00 57.56 86 ASP A O 1
ATOM 690 N N . LYS A 1 87 ? 17.469 23.356 -11.224 1.00 56.59 87 LYS A N 1
ATOM 691 C CA . LYS A 1 87 ? 16.846 24.346 -12.120 1.00 56.59 87 LYS A CA 1
ATOM 692 C C . LYS A 1 87 ? 17.721 24.764 -13.302 1.00 56.59 87 LYS A C 1
ATOM 694 O O . LYS A 1 87 ? 17.292 25.585 -14.110 1.00 56.59 87 LYS A O 1
ATOM 699 N N . THR A 1 88 ? 18.953 24.271 -13.373 1.00 52.16 88 THR A N 1
ATOM 700 C CA . THR A 1 88 ? 19.992 24.892 -14.202 1.00 52.16 88 THR A CA 1
ATOM 701 C C . THR A 1 88 ? 20.185 24.199 -15.560 1.00 52.16 88 THR A C 1
ATOM 703 O O . THR A 1 88 ? 20.713 24.830 -16.465 1.00 52.16 88 THR A O 1
ATOM 706 N N . ASN A 1 89 ? 19.721 22.951 -15.736 1.00 53.25 89 ASN A N 1
ATOM 707 C CA . ASN A 1 89 ? 19.716 22.207 -17.012 1.00 53.25 89 ASN A CA 1
ATOM 708 C C . ASN A 1 89 ? 18.752 21.005 -16.925 1.00 53.25 89 ASN A C 1
ATOM 710 O O . ASN A 1 89 ? 19.178 19.888 -16.640 1.00 53.25 89 ASN A O 1
ATOM 714 N N . MET A 1 90 ? 17.450 21.222 -17.128 1.00 70.00 90 MET A N 1
ATOM 715 C CA . MET A 1 90 ? 16.466 20.138 -17.011 1.00 70.00 90 MET A CA 1
ATOM 716 C C . MET A 1 90 ? 16.283 19.400 -18.339 1.00 70.00 90 MET A C 1
ATOM 718 O O . MET A 1 90 ? 15.767 19.967 -19.302 1.00 70.00 90 MET A O 1
ATOM 722 N N . GLU A 1 91 ? 16.662 18.125 -18.367 1.00 80.25 91 GLU A N 1
ATOM 723 C CA . GLU A 1 91 ? 16.124 17.172 -19.339 1.00 80.25 91 GLU A CA 1
ATOM 724 C C . GLU A 1 91 ? 14.628 16.944 -19.029 1.00 80.25 91 GLU A C 1
ATOM 726 O O . GLU A 1 91 ? 14.265 16.866 -17.847 1.00 80.25 91 GLU A O 1
ATOM 731 N N . PRO A 1 92 ? 13.733 16.889 -20.035 1.00 88.50 92 PRO A N 1
ATOM 732 C CA . PRO A 1 92 ? 12.321 16.590 -19.808 1.00 88.50 92 PRO A CA 1
ATOM 733 C C . PRO A 1 92 ? 12.133 15.287 -19.021 1.00 88.50 92 PRO A C 1
ATOM 735 O O . PRO A 1 92 ? 12.833 14.301 -19.245 1.00 88.50 92 PRO A O 1
ATOM 738 N N . LEU A 1 93 ? 11.171 15.264 -18.094 1.00 90.19 93 LEU A N 1
ATOM 739 C CA . LEU A 1 93 ? 10.903 14.082 -17.261 1.00 90.19 93 LEU A CA 1
ATOM 740 C C . LEU A 1 93 ? 10.475 12.881 -18.107 1.00 90.19 93 LEU A C 1
ATOM 742 O O . LEU A 1 93 ? 10.819 11.743 -17.795 1.00 90.19 93 LEU A O 1
ATOM 746 N N . GLU A 1 94 ? 9.744 13.157 -19.180 1.00 93.31 94 GLU A N 1
ATOM 747 C CA . GLU A 1 94 ? 9.345 12.202 -20.198 1.00 93.31 94 GLU A CA 1
ATOM 748 C C . GLU A 1 94 ? 10.579 11.533 -20.826 1.00 93.31 94 GLU A C 1
ATOM 750 O O . GLU A 1 94 ? 10.661 10.305 -20.876 1.00 93.31 94 GLU A O 1
ATOM 755 N N . A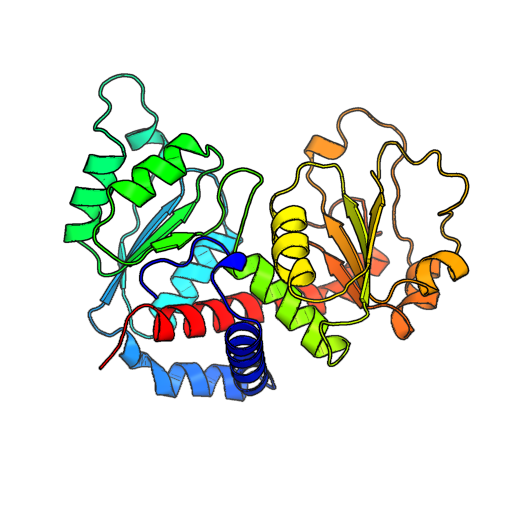SP A 1 95 ? 11.575 12.330 -21.222 1.00 92.38 95 ASP A N 1
ATOM 756 C CA . ASP A 1 95 ? 12.812 11.841 -21.836 1.00 92.38 95 ASP A CA 1
ATOM 757 C C . ASP A 1 95 ? 13.641 11.034 -20.831 1.00 92.38 95 ASP A C 1
ATOM 759 O O . ASP A 1 95 ? 14.074 9.923 -21.139 1.00 92.38 95 ASP A O 1
ATOM 763 N N . ILE A 1 96 ? 13.782 11.522 -19.591 1.00 90.75 96 ILE A N 1
ATOM 764 C CA . ILE A 1 96 ? 14.458 10.794 -18.504 1.00 90.75 96 ILE A CA 1
ATOM 765 C C . ILE A 1 96 ? 13.817 9.415 -18.300 1.00 90.75 96 ILE A C 1
ATOM 767 O O . ILE A 1 96 ? 14.516 8.398 -18.242 1.00 90.75 96 ILE A O 1
ATOM 771 N N . ALA A 1 97 ? 12.486 9.353 -18.193 1.00 92.44 97 ALA A N 1
ATOM 772 C CA . ALA A 1 97 ? 11.771 8.088 -18.058 1.00 92.44 97 ALA A CA 1
ATOM 773 C C . ALA A 1 97 ? 11.977 7.188 -19.285 1.00 92.44 97 ALA A C 1
ATOM 775 O O . ALA A 1 97 ? 12.177 5.979 -19.125 1.00 92.44 97 ALA A O 1
ATOM 776 N N . GLY A 1 98 ? 11.999 7.766 -20.487 1.00 94.56 98 GLY A N 1
ATOM 777 C CA . GLY A 1 98 ? 12.279 7.076 -21.742 1.00 94.56 98 GLY A CA 1
ATOM 778 C C . GLY A 1 98 ? 13.666 6.434 -21.775 1.00 94.56 98 GLY A C 1
ATOM 779 O O . GLY A 1 98 ? 13.773 5.236 -22.057 1.00 94.56 98 GLY A O 1
ATOM 780 N N . TYR A 1 99 ? 14.716 7.179 -21.415 1.00 93.38 99 TYR A N 1
ATOM 781 C CA . TYR A 1 99 ? 16.087 6.667 -21.345 1.00 93.38 99 TYR A CA 1
ATOM 782 C C . TYR A 1 99 ? 16.234 5.577 -20.288 1.00 93.38 99 TYR A C 1
ATOM 784 O O . TYR A 1 99 ? 16.773 4.511 -20.574 1.00 93.38 99 TYR A O 1
ATOM 792 N N . ILE A 1 100 ? 15.712 5.798 -19.078 1.00 93.12 100 ILE A N 1
ATOM 793 C CA . ILE A 1 100 ? 15.813 4.808 -17.999 1.00 93.12 100 ILE A CA 1
ATOM 794 C C . ILE A 1 100 ? 15.043 3.531 -18.346 1.00 93.12 100 ILE A C 1
ATOM 796 O O . ILE A 1 100 ? 15.496 2.434 -18.010 1.00 93.12 100 ILE A O 1
ATOM 800 N N . SER A 1 101 ? 13.927 3.644 -19.070 1.00 95.44 101 SER A N 1
ATOM 801 C CA . SER A 1 101 ? 13.186 2.482 -19.571 1.00 95.44 101 SER A CA 1
ATOM 802 C C . SER A 1 101 ? 14.029 1.589 -20.492 1.00 95.44 101 SER A C 1
ATOM 804 O O . SER A 1 101 ? 13.774 0.395 -20.548 1.00 95.44 101 SER A O 1
ATOM 806 N N . GLN A 1 102 ? 15.069 2.111 -21.157 1.00 95.94 102 GLN A N 1
ATOM 807 C CA . GLN A 1 102 ? 15.984 1.290 -21.970 1.00 95.94 102 GLN A CA 1
ATOM 808 C C . GLN A 1 102 ? 16.979 0.475 -21.129 1.00 95.94 102 GLN A C 1
ATOM 810 O O . GLN A 1 102 ? 17.637 -0.426 -21.648 1.00 95.94 102 GLN A O 1
ATOM 815 N N . TYR A 1 103 ? 17.119 0.787 -19.839 1.00 94.62 103 TYR A N 1
ATOM 816 C CA . TYR A 1 103 ? 18.088 0.151 -18.942 1.00 94.62 103 TYR A CA 1
ATOM 817 C C . TYR A 1 103 ? 17.452 -0.864 -17.987 1.00 94.62 103 TYR A C 1
ATOM 819 O O . TYR A 1 103 ? 18.169 -1.553 -17.260 1.00 94.62 103 TYR A O 1
ATOM 827 N N . CYS A 1 104 ? 16.122 -0.943 -17.937 1.00 95.31 104 CYS A N 1
ATOM 828 C CA . CYS A 1 104 ? 15.396 -1.766 -16.977 1.00 95.31 104 CYS A CA 1
ATOM 829 C C . CYS A 1 104 ? 14.177 -2.451 -17.604 1.00 95.31 104 CYS A C 1
ATOM 831 O O . CYS A 1 104 ? 13.750 -2.109 -18.695 1.00 95.31 104 CYS A O 1
ATOM 833 N N . ASP A 1 105 ? 13.611 -3.427 -16.900 1.00 95.69 105 ASP A N 1
ATOM 834 C CA . ASP A 1 105 ? 12.387 -4.133 -17.288 1.00 95.69 105 ASP A CA 1
ATOM 835 C C . ASP A 1 105 ? 11.137 -3.566 -16.595 1.00 95.69 105 ASP A C 1
ATOM 837 O O . ASP A 1 105 ? 10.015 -3.886 -16.981 1.00 95.69 105 ASP A O 1
ATOM 841 N N . THR A 1 106 ? 11.303 -2.776 -15.530 1.00 96.31 106 THR A N 1
ATOM 842 C CA . THR A 1 106 ? 10.195 -2.124 -14.823 1.00 96.31 106 THR A CA 1
ATOM 843 C C . THR A 1 106 ? 10.667 -0.908 -14.030 1.00 96.31 106 THR A C 1
ATOM 845 O O . THR A 1 106 ? 11.805 -0.853 -13.550 1.00 96.31 106 THR A O 1
ATOM 848 N N . LEU A 1 107 ? 9.750 0.037 -13.829 1.00 95.50 107 LEU A N 1
ATOM 849 C CA . LEU A 1 107 ? 9.957 1.249 -13.052 1.00 95.50 107 LEU A CA 1
ATOM 850 C C . LEU A 1 107 ? 9.064 1.287 -11.814 1.00 95.50 107 LEU A C 1
ATOM 852 O O . LEU A 1 107 ? 7.854 1.087 -11.881 1.00 95.50 107 LEU A O 1
ATOM 856 N N . VAL A 1 108 ? 9.646 1.633 -10.670 1.00 96.38 108 VAL A N 1
ATOM 857 C CA . VAL A 1 108 ? 8.890 2.002 -9.468 1.00 96.38 108 VAL A CA 1
ATOM 858 C C . VAL A 1 108 ? 9.036 3.497 -9.243 1.00 96.38 108 VAL A C 1
ATOM 860 O O . VAL A 1 108 ? 10.137 3.977 -8.972 1.00 96.38 108 VAL A O 1
ATOM 863 N N . ILE A 1 109 ? 7.925 4.227 -9.324 1.00 95.00 109 ILE A N 1
ATOM 864 C CA . ILE A 1 109 ? 7.929 5.694 -9.307 1.00 95.00 109 ILE A CA 1
ATOM 865 C C . ILE A 1 109 ? 7.199 6.212 -8.073 1.00 95.00 109 ILE A C 1
ATOM 867 O O . ILE A 1 109 ? 6.095 5.767 -7.752 1.00 95.00 109 ILE A O 1
ATOM 871 N N . ARG A 1 110 ? 7.802 7.186 -7.391 1.00 94.06 110 ARG A N 1
ATOM 872 C CA . ARG A 1 110 ? 7.181 7.950 -6.308 1.00 94.06 110 ARG A CA 1
ATOM 873 C C . ARG A 1 110 ? 7.445 9.438 -6.498 1.00 94.06 110 ARG A C 1
ATOM 875 O O . ARG A 1 110 ? 8.601 9.846 -6.572 1.00 94.06 110 ARG A O 1
ATOM 882 N N . SER A 1 111 ? 6.386 10.239 -6.490 1.00 92.94 111 SER A N 1
ATOM 883 C CA . SER A 1 111 ? 6.477 11.701 -6.545 1.00 92.94 111 SER A CA 1
ATOM 884 C C . SER A 1 111 ? 5.326 12.329 -5.771 1.00 92.94 111 SER A C 1
ATOM 886 O O . SER A 1 111 ? 4.178 11.940 -5.948 1.00 92.94 111 SER A O 1
ATOM 888 N N . ASP A 1 112 ? 5.599 13.322 -4.927 1.00 91.31 112 ASP A N 1
ATOM 889 C CA . ASP A 1 112 ? 4.528 14.081 -4.269 1.00 91.31 112 ASP A CA 1
ATOM 890 C C . ASP A 1 112 ? 4.001 15.233 -5.158 1.00 91.31 112 ASP A C 1
ATOM 892 O O . ASP A 1 112 ? 2.984 15.838 -4.831 1.00 91.31 112 ASP A O 1
ATOM 896 N N . ASN A 1 113 ? 4.633 15.482 -6.314 1.00 91.88 113 ASN A N 1
ATOM 897 C CA . ASN A 1 113 ? 4.129 16.357 -7.374 1.00 91.88 113 ASN A CA 1
ATOM 898 C C . ASN A 1 113 ? 3.433 15.515 -8.460 1.00 91.88 113 ASN A C 1
ATOM 900 O O . ASN A 1 113 ? 4.052 14.602 -9.018 1.00 91.88 113 ASN A O 1
ATOM 904 N N . LEU A 1 114 ? 2.163 15.825 -8.738 1.00 93.19 114 LEU A N 1
ATOM 905 C CA . LEU A 1 114 ? 1.349 15.115 -9.725 1.00 93.19 114 LEU A CA 1
ATOM 906 C C . LEU A 1 114 ? 1.880 15.288 -11.152 1.00 93.19 114 LEU A C 1
ATOM 908 O O . LEU A 1 114 ? 2.063 14.287 -11.830 1.00 93.19 114 LEU A O 1
ATOM 912 N N . ASP A 1 115 ? 2.221 16.511 -11.561 1.00 93.00 115 ASP A N 1
ATOM 913 C CA . ASP A 1 115 ? 2.764 16.795 -12.899 1.00 93.00 115 ASP A CA 1
ATOM 914 C C . ASP A 1 115 ? 4.059 16.009 -13.141 1.00 93.00 115 ASP A C 1
ATOM 916 O O . ASP A 1 115 ? 4.227 15.369 -14.175 1.00 93.00 115 ASP A O 1
ATOM 920 N N . HIS A 1 116 ? 4.944 15.947 -12.140 1.00 92.31 116 HIS A N 1
ATOM 921 C CA . HIS A 1 116 ? 6.156 15.135 -12.264 1.00 92.31 116 HIS A CA 1
ATOM 922 C C . HIS A 1 116 ? 5.841 13.648 -12.440 1.00 92.31 116 HIS A C 1
ATOM 924 O O . HIS A 1 116 ? 6.507 12.959 -13.208 1.00 92.31 116 HIS A O 1
ATOM 930 N N . PHE A 1 117 ? 4.855 13.141 -11.695 1.00 94.00 117 PHE A N 1
ATOM 931 C CA . PHE A 1 117 ? 4.451 11.747 -11.805 1.00 94.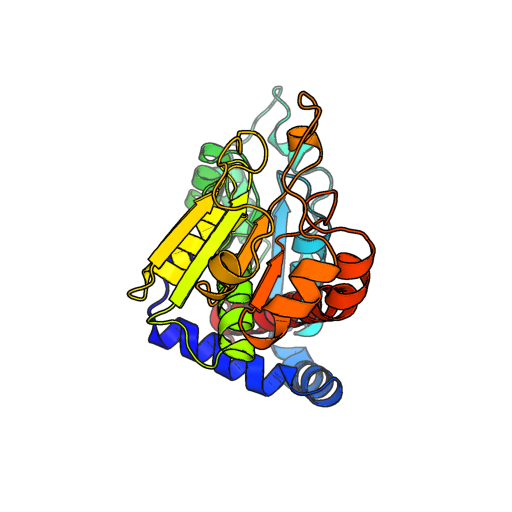00 117 PHE A CA 1
ATOM 932 C C . PHE A 1 117 ? 3.885 11.460 -13.197 1.00 94.00 117 PHE A C 1
ATOM 934 O O . PHE A 1 117 ? 4.338 10.517 -13.833 1.00 94.00 117 PHE A O 1
ATOM 941 N N . GLU A 1 118 ? 2.968 12.296 -13.684 1.00 95.06 118 GLU A N 1
ATOM 942 C CA . GLU A 1 118 ? 2.321 12.139 -14.989 1.00 95.06 118 GLU A CA 1
ATOM 943 C C . GLU A 1 118 ? 3.335 12.151 -16.136 1.00 95.06 118 GLU A C 1
ATOM 945 O O . GLU A 1 118 ? 3.320 11.238 -16.963 1.00 95.06 118 GLU A O 1
ATOM 950 N N . LYS A 1 119 ? 4.282 13.096 -16.131 1.00 94.38 119 LYS A N 1
ATOM 951 C CA . LYS A 1 119 ? 5.354 13.172 -17.135 1.00 94.38 119 LYS A CA 1
ATOM 952 C C . LYS A 1 119 ? 6.284 11.960 -17.115 1.00 94.38 119 LYS A C 1
ATOM 954 O O . LYS A 1 119 ? 6.599 11.382 -18.150 1.00 94.38 119 LYS A O 1
ATOM 959 N N . LEU A 1 120 ? 6.694 11.512 -15.926 1.00 93.38 120 LEU A N 1
ATOM 960 C CA . LEU A 1 120 ? 7.495 10.290 -15.813 1.00 93.38 120 LEU A CA 1
ATOM 961 C C . LEU A 1 120 ? 6.714 9.060 -16.297 1.00 93.38 120 LEU A C 1
ATOM 963 O O . LEU A 1 120 ? 7.295 8.157 -16.894 1.00 93.38 120 LEU A O 1
ATOM 967 N N . THR A 1 121 ? 5.405 9.002 -16.036 1.00 94.44 121 THR A N 1
ATOM 968 C CA . THR A 1 121 ? 4.581 7.882 -16.499 1.00 94.44 121 THR A CA 1
ATOM 969 C C . THR A 1 121 ? 4.332 7.901 -18.002 1.00 94.44 121 THR A C 1
ATOM 971 O O . THR A 1 121 ? 4.307 6.831 -18.598 1.00 94.44 121 THR A O 1
ATOM 974 N N . SER A 1 122 ? 4.186 9.076 -18.622 1.00 95.44 122 SER A N 1
ATOM 975 C CA . SER A 1 122 ? 3.932 9.198 -20.061 1.00 95.44 122 SER A CA 1
ATOM 976 C C . SER A 1 122 ? 5.168 8.903 -20.913 1.00 95.44 122 SER A C 1
ATOM 978 O O . SER A 1 122 ? 5.025 8.410 -22.029 1.00 95.44 122 SER A O 1
ATOM 980 N N . GLY A 1 123 ? 6.371 9.174 -20.397 1.00 94.50 123 GLY A N 1
ATOM 981 C CA . GLY A 1 123 ? 7.630 8.886 -21.091 1.00 94.50 123 GLY A CA 1
ATOM 982 C C . GLY A 1 123 ? 8.153 7.455 -20.933 1.00 94.50 123 GLY A C 1
ATOM 983 O O . GLY A 1 123 ? 9.039 7.028 -21.673 1.00 94.50 123 GLY A O 1
ATOM 984 N N . ALA A 1 124 ? 7.633 6.688 -19.973 1.00 94.94 124 ALA A N 1
ATOM 985 C CA . ALA A 1 124 ? 8.106 5.333 -19.719 1.00 94.94 124 ALA A CA 1
ATOM 986 C C . ALA A 1 124 ? 7.616 4.338 -20.782 1.00 94.94 124 ALA A C 1
ATOM 988 O O . ALA A 1 124 ? 6.432 4.268 -21.094 1.00 94.94 124 ALA A O 1
ATOM 989 N N . SER A 1 125 ? 8.525 3.494 -21.276 1.00 95.00 125 SER A N 1
ATOM 990 C CA . SER A 1 125 ? 8.212 2.416 -22.234 1.00 95.00 125 SER A CA 1
ATOM 991 C C . SER A 1 125 ? 8.167 1.021 -21.600 1.00 95.00 125 SER A C 1
ATOM 993 O O . SER A 1 125 ? 7.919 0.030 -22.286 1.00 95.00 125 SER A O 1
ATOM 995 N N . VAL A 1 126 ? 8.380 0.935 -20.284 1.00 95.19 126 VAL A N 1
ATOM 996 C CA . VAL A 1 126 ? 8.307 -0.304 -19.496 1.00 95.19 126 VAL A CA 1
ATOM 997 C C . VAL A 1 126 ? 7.208 -0.221 -18.435 1.00 95.19 126 VAL A C 1
ATOM 999 O O . VAL A 1 126 ? 6.804 0.880 -18.050 1.00 95.19 126 VAL A O 1
ATOM 1002 N N . PRO A 1 127 ? 6.733 -1.363 -17.903 1.00 95.88 127 PRO A N 1
ATOM 1003 C CA . PRO A 1 127 ? 5.720 -1.369 -16.860 1.00 95.88 127 PRO A CA 1
ATOM 1004 C C . PRO A 1 127 ? 6.102 -0.559 -15.623 1.00 95.88 127 PRO A C 1
ATOM 1006 O O . PRO A 1 127 ? 7.229 -0.644 -15.127 1.00 95.88 127 PRO A O 1
ATOM 1009 N N . ILE A 1 128 ? 5.127 0.172 -15.080 1.00 95.88 128 ILE A N 1
ATOM 1010 C CA . ILE A 1 128 ? 5.315 1.067 -13.930 1.00 95.88 128 ILE A CA 1
ATOM 1011 C C . ILE A 1 128 ? 4.509 0.563 -12.745 1.00 95.88 128 ILE A C 1
ATOM 1013 O O . ILE A 1 128 ? 3.341 0.214 -12.898 1.00 95.88 128 ILE A O 1
ATOM 1017 N N . ILE A 1 129 ? 5.087 0.621 -11.548 1.00 97.06 129 ILE A N 1
ATOM 1018 C CA . ILE A 1 129 ? 4.350 0.533 -10.287 1.00 97.06 129 ILE A CA 1
ATOM 1019 C C . ILE A 1 129 ? 4.451 1.865 -9.551 1.00 97.06 129 ILE A C 1
ATOM 1021 O O . ILE A 1 129 ? 5.545 2.341 -9.238 1.00 97.06 129 ILE A O 1
ATOM 1025 N N . SER A 1 130 ? 3.305 2.450 -9.200 1.00 96.56 130 SER A N 1
ATOM 1026 C CA . SER A 1 130 ? 3.291 3.625 -8.334 1.00 96.56 130 SER A CA 1
ATOM 1027 C C . SER A 1 130 ? 3.609 3.233 -6.888 1.00 96.56 130 SER A C 1
ATOM 1029 O O . SER A 1 130 ? 2.863 2.514 -6.217 1.00 96.56 130 SER A O 1
ATOM 1031 N N . ALA A 1 131 ? 4.705 3.777 -6.366 1.00 95.75 131 ALA A N 1
ATOM 1032 C CA . ALA A 1 131 ? 5.058 3.783 -4.948 1.00 95.75 131 ALA A CA 1
ATOM 1033 C C . ALA A 1 131 ? 4.422 4.970 -4.191 1.00 95.75 131 ALA A C 1
ATOM 1035 O O . ALA A 1 131 ? 4.858 5.325 -3.088 1.00 95.75 131 ALA A O 1
ATOM 1036 N N . GLY A 1 132 ? 3.390 5.574 -4.784 1.00 94.25 132 GLY A N 1
ATOM 1037 C CA . GLY A 1 132 ? 2.623 6.692 -4.258 1.00 94.25 132 GLY A CA 1
ATOM 1038 C C . GLY A 1 132 ? 2.817 7.958 -5.087 1.00 94.25 132 GLY A C 1
ATOM 1039 O O . GLY A 1 132 ? 3.955 8.371 -5.312 1.00 94.25 132 GLY A O 1
ATOM 1040 N N . HIS A 1 133 ? 1.717 8.608 -5.465 1.00 93.50 133 HIS A N 1
ATOM 1041 C CA . HIS A 1 133 ? 1.749 9.881 -6.180 1.00 93.50 133 HIS A CA 1
ATOM 1042 C C . HIS A 1 133 ? 0.817 10.927 -5.566 1.00 93.50 133 HIS A C 1
ATOM 1044 O O . HIS A 1 133 ? -0.325 10.627 -5.205 1.00 93.50 133 HIS A O 1
ATOM 1050 N N . ALA A 1 134 ? 1.345 12.144 -5.408 1.00 90.06 134 ALA A N 1
ATOM 1051 C CA . ALA A 1 134 ? 0.666 13.275 -4.779 1.00 90.06 134 ALA A CA 1
ATOM 1052 C C . ALA A 1 134 ? -0.030 12.886 -3.453 1.00 90.06 134 ALA A C 1
ATOM 1054 O O . ALA A 1 134 ? 0.434 12.000 -2.726 1.00 90.06 134 ALA A O 1
ATOM 1055 N N . GLN A 1 135 ? -1.152 13.537 -3.136 1.00 88.12 135 GLN A N 1
ATOM 1056 C CA . GLN A 1 135 ? -2.080 13.110 -2.082 1.00 88.12 135 GLN A CA 1
ATOM 1057 C C . GLN A 1 135 ? -3.216 12.226 -2.628 1.00 88.12 135 GLN A C 1
ATOM 1059 O O . GLN A 1 135 ? -4.280 12.170 -2.023 1.00 88.12 135 GLN A O 1
ATOM 1064 N N . ILE A 1 136 ? -2.995 11.553 -3.767 1.00 88.69 136 ILE A N 1
ATOM 1065 C CA . ILE A 1 136 ? -4.048 10.879 -4.541 1.00 88.69 136 ILE A CA 1
ATOM 1066 C C . ILE A 1 136 ? -4.037 9.375 -4.286 1.00 88.69 136 ILE A C 1
ATOM 1068 O O . ILE A 1 136 ? -4.928 8.877 -3.610 1.00 88.69 136 ILE A O 1
ATOM 1072 N N . SER A 1 137 ? -3.019 8.645 -4.754 1.00 91.69 137 SER A N 1
ATOM 1073 C CA . SER A 1 137 ? -3.048 7.180 -4.676 1.00 91.69 137 SER A CA 1
ATOM 1074 C C . SER A 1 137 ? -1.697 6.560 -4.346 1.00 91.69 137 SER A C 1
ATOM 1076 O O . SER A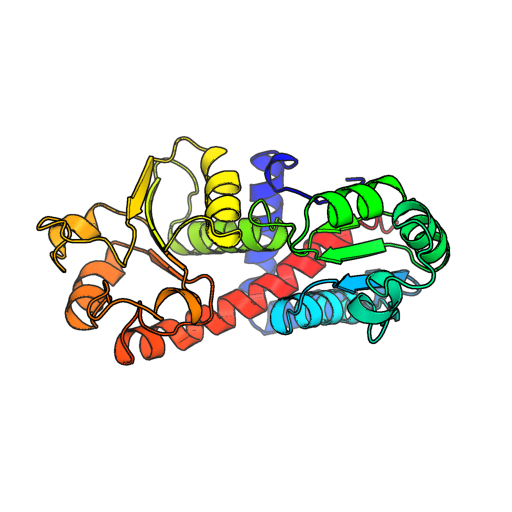 1 137 ? -0.625 7.096 -4.637 1.00 91.69 137 SER A O 1
ATOM 1078 N N . HIS A 1 138 ? -1.757 5.404 -3.693 1.00 95.56 138 HIS A N 1
ATOM 1079 C CA . HIS A 1 138 ? -0.659 4.500 -3.399 1.00 95.56 138 HIS A CA 1
ATOM 1080 C C . HIS A 1 138 ? -1.180 3.055 -3.498 1.00 95.56 138 HIS A C 1
ATOM 1082 O O . HIS A 1 138 ? -1.525 2.438 -2.485 1.00 95.56 138 HIS A O 1
ATOM 1088 N N . PRO A 1 139 ? -1.188 2.462 -4.701 1.00 95.81 139 PRO A N 1
ATOM 1089 C CA . PRO A 1 139 ? -1.971 1.262 -4.995 1.00 95.81 139 PRO A CA 1
ATOM 1090 C C . PRO A 1 139 ? -1.515 0.023 -4.210 1.00 95.81 139 PRO A C 1
ATOM 1092 O O . PRO A 1 139 ? -2.333 -0.735 -3.693 1.00 95.81 139 PRO A O 1
ATOM 1095 N N . THR A 1 140 ? -0.205 -0.156 -4.003 1.00 95.81 140 THR A N 1
ATOM 1096 C CA . THR A 1 140 ? 0.309 -1.261 -3.169 1.00 95.81 140 THR A CA 1
ATOM 1097 C C . THR A 1 140 ? -0.046 -1.113 -1.689 1.00 95.81 140 THR A C 1
ATOM 1099 O O . THR A 1 140 ? -0.090 -2.101 -0.962 1.00 95.81 140 THR A O 1
ATOM 1102 N N . THR A 1 141 ? -0.240 0.122 -1.222 1.00 94.69 141 THR A N 1
ATOM 1103 C CA . THR A 1 141 ? -0.637 0.412 0.160 1.00 94.69 141 THR A CA 1
ATOM 1104 C C . THR A 1 141 ? -2.144 0.226 0.324 1.00 94.69 141 THR A C 1
ATOM 1106 O O . THR A 1 141 ? -2.547 -0.411 1.292 1.00 94.69 141 THR A O 1
ATOM 1109 N N . ALA A 1 142 ? -2.949 0.651 -0.660 1.00 96.31 142 ALA A N 1
ATOM 1110 C CA . ALA A 1 142 ? -4.379 0.344 -0.735 1.00 96.31 142 ALA A CA 1
ATOM 1111 C C . ALA A 1 142 ? -4.632 -1.166 -0.624 1.00 96.31 142 ALA A C 1
ATOM 1113 O O . ALA A 1 142 ? -5.317 -1.613 0.292 1.00 96.31 142 ALA A O 1
ATOM 1114 N N . LEU A 1 143 ? -4.001 -1.966 -1.494 1.00 97.12 143 LEU A N 1
ATOM 1115 C CA . LEU A 1 143 ? -4.139 -3.425 -1.471 1.00 97.12 143 LEU A CA 1
ATOM 1116 C C . LEU A 1 143 ? -3.715 -4.034 -0.132 1.00 97.12 143 LEU A C 1
ATOM 1118 O O . LEU A 1 143 ? -4.320 -4.998 0.324 1.00 97.12 143 LEU A O 1
ATOM 1122 N N . ASN A 1 144 ? -2.696 -3.470 0.513 1.00 96.06 144 ASN A N 1
ATOM 1123 C CA . ASN A 1 144 ? -2.252 -3.947 1.812 1.00 96.06 144 ASN A CA 1
ATOM 1124 C C . ASN A 1 144 ? -3.274 -3.650 2.925 1.00 96.06 144 ASN A C 1
ATOM 1126 O O . ASN A 1 144 ? -3.426 -4.472 3.823 1.00 96.06 144 ASN A O 1
ATOM 1130 N N . TYR A 1 145 ? -3.984 -2.517 2.874 1.00 96.81 145 TYR A N 1
ATOM 1131 C CA . TYR A 1 145 ? -5.095 -2.258 3.795 1.00 96.81 145 TYR A CA 1
ATOM 1132 C C . TYR A 1 145 ? -6.289 -3.168 3.517 1.00 96.81 145 TYR A C 1
ATOM 1134 O O . TYR A 1 145 ? -6.844 -3.727 4.454 1.00 96.81 145 TYR A O 1
ATOM 1142 N N . LEU A 1 146 ? -6.650 -3.380 2.248 1.00 97.69 146 LEU A N 1
ATOM 1143 C CA . LEU A 1 146 ? -7.725 -4.310 1.889 1.00 97.69 146 LEU A CA 1
ATOM 1144 C C . LEU A 1 146 ? -7.399 -5.741 2.340 1.00 97.69 146 LEU A C 1
ATOM 1146 O O . LEU A 1 146 ? -8.246 -6.412 2.920 1.00 97.69 146 LEU A O 1
ATOM 1150 N N . ALA A 1 147 ? -6.161 -6.197 2.144 1.00 97.12 147 ALA A N 1
ATOM 1151 C CA . ALA A 1 147 ? -5.719 -7.496 2.638 1.00 97.12 147 ALA A CA 1
ATOM 1152 C C . ALA A 1 147 ? -5.828 -7.599 4.164 1.00 97.12 147 ALA A C 1
ATOM 1154 O O . ALA A 1 147 ? -6.358 -8.583 4.666 1.00 97.12 147 ALA A O 1
ATOM 1155 N N . ASP A 1 148 ? -5.371 -6.580 4.894 1.00 95.56 148 ASP A N 1
ATOM 1156 C CA . ASP A 1 148 ? -5.435 -6.540 6.357 1.00 95.56 148 ASP A CA 1
ATOM 1157 C C . ASP A 1 148 ? -6.887 -6.561 6.871 1.00 95.56 148 ASP A C 1
ATOM 1159 O O . ASP A 1 148 ? -7.220 -7.345 7.759 1.00 95.56 148 ASP A O 1
ATOM 1163 N N . ILE A 1 149 ? -7.784 -5.785 6.254 1.00 96.75 149 ILE A N 1
ATOM 1164 C CA . ILE A 1 149 ? -9.222 -5.804 6.565 1.00 96.75 149 ILE A CA 1
ATOM 1165 C C . ILE A 1 149 ? -9.807 -7.194 6.302 1.00 96.75 149 ILE A C 1
ATOM 1167 O O . ILE A 1 149 ? -10.481 -7.752 7.165 1.00 96.75 149 ILE A O 1
ATOM 1171 N N . HIS A 1 150 ? -9.526 -7.783 5.139 1.00 96.81 150 HIS A N 1
ATOM 1172 C CA . HIS A 1 150 ? -10.040 -9.102 4.787 1.00 96.81 150 HIS A CA 1
ATOM 1173 C C . HIS A 1 150 ? -9.502 -10.201 5.715 1.00 96.81 150 HIS A C 1
ATOM 1175 O O . HIS A 1 150 ? -10.244 -11.106 6.080 1.00 96.81 150 HIS A O 1
ATOM 1181 N N . GLN A 1 151 ? -8.230 -10.141 6.112 1.00 94.06 151 GLN A N 1
ATOM 1182 C CA . GLN A 1 151 ? -7.629 -11.104 7.041 1.00 94.06 151 GLN A CA 1
ATOM 1183 C C . GLN A 1 151 ? -8.305 -11.072 8.416 1.00 94.06 151 GLN A C 1
ATOM 1185 O O . GLN A 1 151 ? -8.475 -12.123 9.027 1.00 94.06 151 GLN A O 1
ATOM 1190 N N . ASN A 1 152 ? -8.711 -9.889 8.886 1.00 93.75 152 ASN A N 1
ATOM 1191 C CA . ASN A 1 152 ? -9.309 -9.727 10.212 1.00 93.75 152 ASN A CA 1
ATOM 1192 C C . ASN A 1 152 ? -10.836 -9.895 10.217 1.00 93.75 152 ASN A C 1
ATOM 1194 O O . ASN A 1 152 ? -11.388 -10.382 11.198 1.00 93.75 152 ASN A O 1
ATOM 1198 N N . LEU A 1 153 ? -11.529 -9.508 9.141 1.00 95.44 153 LEU A N 1
ATOM 1199 C CA . LEU A 1 153 ? -12.997 -9.499 9.085 1.00 95.44 153 LEU A CA 1
ATOM 1200 C C . LEU A 1 153 ? -13.598 -10.541 8.132 1.00 95.44 153 LEU A C 1
ATOM 1202 O O . LEU A 1 153 ? -14.812 -10.734 8.132 1.00 95.44 153 LEU A O 1
ATOM 1206 N N . GLY A 1 154 ? -12.789 -11.177 7.282 1.00 95.69 154 GLY A N 1
ATOM 1207 C CA . GLY A 1 154 ? -13.233 -12.164 6.290 1.00 95.69 154 GLY A CA 1
ATOM 1208 C C . GLY A 1 154 ? -14.025 -11.590 5.107 1.00 95.69 154 GLY A C 1
ATOM 1209 O O . GLY A 1 154 ? -14.519 -12.353 4.281 1.00 95.69 154 GLY A O 1
ATOM 1210 N N . ARG A 1 155 ? -14.178 -10.261 5.016 1.00 96.19 155 ARG A N 1
ATOM 1211 C CA . ARG A 1 155 ? -14.988 -9.577 3.993 1.00 96.19 155 ARG A CA 1
ATOM 1212 C C . ARG A 1 155 ? -14.486 -8.161 3.703 1.00 96.19 155 ARG A C 1
ATOM 1214 O O . ARG A 1 155 ? -13.735 -7.593 4.490 1.00 96.19 155 ARG A O 1
ATOM 1221 N N . LEU A 1 156 ? -14.940 -7.598 2.580 1.00 97.75 156 LEU A N 1
ATOM 1222 C CA . LEU A 1 156 ? -14.638 -6.228 2.123 1.00 97.75 156 LEU A CA 1
ATOM 1223 C C . LEU A 1 156 ? -15.886 -5.396 1.777 1.00 97.75 156 LEU A C 1
ATOM 1225 O O . LEU A 1 156 ? -15.752 -4.277 1.294 1.00 97.75 156 LEU A O 1
ATOM 1229 N N . HIS A 1 157 ? -17.082 -5.938 2.006 1.00 97.25 157 HIS A N 1
ATOM 1230 C CA . HIS A 1 157 ? -18.375 -5.294 1.750 1.00 97.25 157 HIS A CA 1
ATOM 1231 C C . HIS A 1 157 ? -19.157 -5.124 3.050 1.00 97.25 157 HIS A C 1
ATOM 1233 O O . HIS A 1 157 ? -18.867 -5.831 4.019 1.00 97.25 157 HIS A O 1
ATOM 1239 N N . ASP A 1 158 ? -20.154 -4.234 3.058 1.00 96.50 158 ASP A N 1
ATOM 1240 C CA . ASP A 1 158 ? -21.010 -3.918 4.209 1.00 96.50 158 ASP A CA 1
ATOM 1241 C C . ASP A 1 158 ? -20.216 -3.466 5.446 1.00 96.50 158 ASP A C 1
ATOM 1243 O O . ASP A 1 158 ? -20.544 -3.800 6.589 1.00 96.50 158 ASP A O 1
ATOM 1247 N N . LEU A 1 159 ? -19.087 -2.788 5.233 1.00 97.44 159 LEU A N 1
ATOM 1248 C CA . LEU A 1 159 ? -18.241 -2.275 6.304 1.00 97.44 159 LEU A CA 1
ATOM 1249 C C . LEU A 1 159 ? -18.658 -0.855 6.672 1.00 97.44 159 LEU A C 1
ATOM 1251 O O . LEU A 1 159 ? -18.898 -0.016 5.801 1.00 97.44 159 LEU A O 1
ATOM 1255 N N . ARG A 1 160 ? -18.665 -0.569 7.974 1.00 96.62 160 ARG A N 1
ATOM 1256 C CA . ARG A 1 160 ? -18.640 0.798 8.490 1.00 96.62 160 ARG A CA 1
ATOM 1257 C C . ARG A 1 160 ? -17.226 1.140 8.934 1.00 96.62 160 ARG A C 1
ATOM 1259 O O . ARG A 1 160 ? -16.698 0.515 9.855 1.00 96.62 160 ARG A O 1
ATOM 1266 N N . VAL A 1 161 ? -16.614 2.112 8.272 1.00 96.94 161 VAL A N 1
ATOM 1267 C CA . VAL A 1 161 ? -15.218 2.505 8.479 1.00 96.94 161 VAL A CA 1
ATOM 1268 C C . VAL A 1 161 ? -15.163 3.921 9.025 1.00 96.94 161 VAL A C 1
ATOM 1270 O O . VAL A 1 161 ? -15.774 4.822 8.464 1.00 96.94 161 VAL A O 1
ATOM 1273 N N . LEU A 1 162 ? -14.422 4.115 10.111 1.00 94.44 162 LEU A N 1
ATOM 1274 C CA . LEU A 1 162 ? -14.095 5.436 10.629 1.00 94.44 162 LEU A CA 1
ATOM 1275 C C . LEU A 1 162 ? -12.670 5.802 10.227 1.00 94.44 162 LEU A C 1
ATOM 1277 O O . LEU A 1 162 ? -11.739 5.055 10.517 1.00 94.44 162 LEU A O 1
ATOM 1281 N N . VAL A 1 163 ? -12.483 6.965 9.616 1.00 94.88 163 VAL A N 1
ATOM 1282 C CA . VAL A 1 163 ? -11.164 7.533 9.332 1.00 94.88 163 VAL A CA 1
ATOM 1283 C C . VAL A 1 163 ? -10.878 8.673 10.303 1.00 94.88 163 VAL A C 1
ATOM 1285 O O . VAL A 1 163 ? -11.643 9.629 10.376 1.00 94.88 163 VAL A O 1
ATOM 1288 N N . VAL A 1 164 ? -9.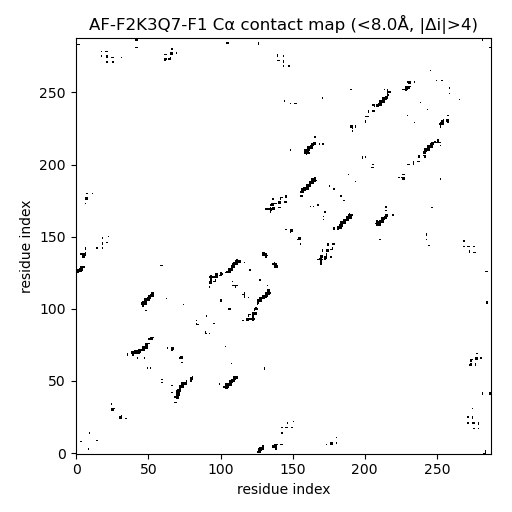748 8.595 11.002 1.00 92.00 164 VAL A N 1
ATOM 1289 C CA . VAL A 1 164 ? -9.234 9.636 11.898 1.00 92.00 164 VAL A CA 1
ATOM 1290 C C . VAL A 1 164 ? -7.909 10.146 11.337 1.00 92.00 164 VAL A C 1
ATOM 1292 O O . VAL A 1 164 ? -6.870 9.496 11.475 1.00 92.00 164 VAL A O 1
ATOM 1295 N N . ALA A 1 165 ? -7.946 11.284 10.650 1.00 91.69 165 ALA A N 1
ATOM 1296 C CA . ALA A 1 165 ? -6.776 11.877 10.003 1.00 91.69 165 ALA A CA 1
ATOM 1297 C C . ALA A 1 165 ? -7.020 13.357 9.704 1.00 91.69 165 ALA A C 1
ATOM 1299 O O . ALA A 1 165 ? -8.165 13.766 9.626 1.00 91.69 165 ALA A O 1
ATOM 1300 N N . LYS A 1 166 ? -5.971 14.154 9.476 1.00 89.94 166 LYS A N 1
ATOM 1301 C CA . LYS A 1 166 ? -6.102 15.515 8.927 1.00 89.94 166 LYS A CA 1
ATOM 1302 C C . LYS A 1 166 ? -5.950 15.486 7.405 1.00 89.94 166 LYS A C 1
ATOM 1304 O O . LYS A 1 166 ? -4.843 15.305 6.904 1.00 89.94 166 LYS A O 1
ATOM 1309 N N . LEU A 1 167 ? -7.043 15.620 6.660 1.00 89.12 167 LEU A N 1
ATOM 1310 C CA . LEU A 1 167 ? -7.029 15.580 5.193 1.00 89.12 167 LEU A CA 1
ATOM 1311 C C . LEU A 1 167 ? -6.380 16.825 4.558 1.00 89.12 167 LEU A C 1
ATOM 1313 O O . LEU A 1 167 ? -6.413 17.905 5.147 1.00 89.12 167 LEU A O 1
ATOM 1317 N N . PRO A 1 168 ? -5.839 16.705 3.327 1.00 89.19 168 PRO A N 1
ATOM 1318 C CA . PRO A 1 168 ? -5.751 15.492 2.503 1.00 89.19 168 PRO A CA 1
ATOM 1319 C C . PRO A 1 168 ? -4.571 14.579 2.885 1.00 89.19 168 PRO A C 1
ATOM 1321 O O . PRO A 1 168 ? -3.483 15.050 3.215 1.00 89.19 168 PRO A O 1
ATOM 1324 N N . LYS A 1 169 ? -4.763 13.255 2.772 1.00 90.69 169 LYS A N 1
ATOM 1325 C CA . LYS A 1 169 ? -3.711 12.242 2.973 1.00 90.69 169 LYS A CA 1
ATOM 1326 C C . LYS A 1 169 ? -3.785 11.146 1.913 1.00 90.69 169 LYS A C 1
ATOM 1328 O O . LYS A 1 169 ? -4.799 10.461 1.800 1.00 90.69 169 LYS A O 1
ATOM 1333 N N . ARG A 1 170 ? -2.671 10.883 1.221 1.00 93.31 170 ARG A N 1
ATOM 1334 C CA . ARG A 1 170 ? -2.557 9.803 0.223 1.00 93.31 170 ARG A CA 1
ATOM 1335 C C . ARG A 1 170 ? -2.995 8.443 0.763 1.00 93.31 170 ARG A C 1
ATOM 1337 O O . ARG A 1 170 ? -3.606 7.681 0.025 1.00 93.31 170 ARG A O 1
ATOM 1344 N N . SER A 1 171 ? -2.653 8.107 2.010 1.00 93.50 171 SER A N 1
ATOM 1345 C CA . SER A 1 171 ? -2.975 6.790 2.576 1.00 93.50 171 SER A CA 1
ATOM 1346 C C . SER A 1 171 ? -4.488 6.607 2.760 1.00 93.50 171 SER A C 1
ATOM 1348 O O . SER A 1 171 ? -5.021 5.562 2.392 1.00 93.50 171 SER A O 1
ATOM 1350 N N . VAL A 1 172 ? -5.172 7.661 3.220 1.00 95.25 172 VAL A N 1
ATOM 1351 C CA . VAL A 1 172 ? -6.629 7.716 3.366 1.00 95.25 172 VAL A CA 1
ATOM 1352 C C . VAL A 1 172 ? -7.301 7.631 2.002 1.00 95.25 172 VAL A C 1
ATOM 1354 O O . VAL A 1 172 ? -8.170 6.789 1.809 1.00 95.25 172 VAL A O 1
ATOM 1357 N N . MET A 1 173 ? -6.857 8.438 1.034 1.00 95.12 173 MET A N 1
ATOM 1358 C CA . MET A 1 173 ? -7.415 8.405 -0.321 1.00 95.12 173 MET A CA 1
ATOM 1359 C C . MET A 1 173 ? -7.248 7.022 -0.961 1.00 95.12 173 MET A C 1
ATOM 1361 O O . MET A 1 173 ? -8.202 6.485 -1.506 1.00 95.12 173 MET A O 1
ATOM 1365 N N . SER A 1 174 ? -6.088 6.385 -0.775 1.00 95.19 174 SER A N 1
ATOM 1366 C CA . SER A 1 174 ? -5.821 5.017 -1.246 1.00 95.19 174 SE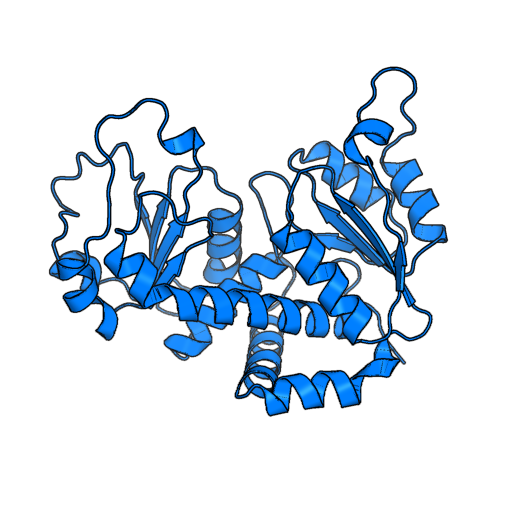R A CA 1
ATOM 1367 C C . SER A 1 174 ? -6.741 3.973 -0.602 1.00 95.19 174 SER A C 1
ATOM 1369 O O . SER A 1 174 ? -7.163 3.025 -1.262 1.00 95.19 174 SER A O 1
ATOM 1371 N N . LEU A 1 175 ? -7.036 4.113 0.696 1.00 96.06 175 LEU A N 1
ATOM 1372 C CA . LEU A 1 175 ? -7.976 3.238 1.397 1.00 96.06 175 LEU A CA 1
ATOM 1373 C C . LEU A 1 175 ? -9.393 3.406 0.840 1.00 96.06 175 LEU A C 1
ATOM 1375 O O . LEU A 1 175 ? -10.042 2.410 0.531 1.00 96.06 175 LEU A O 1
ATOM 1379 N N . ILE A 1 176 ? -9.850 4.654 0.709 1.00 94.94 176 ILE A N 1
ATOM 1380 C CA . ILE A 1 176 ? -11.181 4.998 0.198 1.00 94.94 176 ILE A CA 1
ATOM 1381 C C . ILE A 1 176 ? -11.345 4.483 -1.235 1.00 94.94 176 ILE A C 1
ATOM 1383 O O . ILE A 1 176 ? -12.326 3.811 -1.531 1.00 94.94 176 ILE A O 1
ATOM 1387 N N . GLU A 1 177 ? -10.352 4.715 -2.094 1.00 94.00 177 GLU A N 1
ATOM 1388 C CA . GLU A 1 177 ? -10.301 4.219 -3.474 1.00 94.00 177 GLU A CA 1
ATOM 1389 C C . GLU A 1 177 ? -10.507 2.695 -3.543 1.00 94.00 177 GLU A C 1
ATOM 1391 O O . GLU A 1 177 ? -11.277 2.187 -4.358 1.00 94.00 177 GLU A O 1
ATOM 1396 N N . GLY A 1 178 ? -9.858 1.952 -2.642 1.00 95.50 178 GLY A N 1
ATOM 1397 C CA . GLY A 1 178 ? -10.021 0.506 -2.537 1.00 95.50 178 GLY A CA 1
ATOM 1398 C C . GLY A 1 178 ? -11.398 0.091 -2.016 1.00 95.50 178 GLY A C 1
ATOM 1399 O O . GLY A 1 178 ? -12.050 -0.765 -2.612 1.00 95.50 178 GLY A O 1
ATOM 1400 N N . LEU A 1 179 ? -11.844 0.682 -0.906 1.00 96.38 179 LEU A N 1
ATOM 1401 C CA . LEU A 1 179 ? -13.092 0.308 -0.237 1.00 96.38 179 LEU A CA 1
ATOM 1402 C C . LEU A 1 179 ? -14.340 0.690 -1.033 1.00 96.38 179 LEU A C 1
ATOM 1404 O O . LEU A 1 179 ? -15.315 -0.053 -0.970 1.00 96.38 179 LEU A O 1
ATOM 1408 N N . ASN A 1 180 ? -14.297 1.768 -1.819 1.00 94.81 180 ASN A N 1
ATOM 1409 C CA . ASN A 1 180 ? -15.401 2.216 -2.677 1.00 94.81 180 ASN A CA 1
ATOM 1410 C C . ASN A 1 180 ? -15.730 1.235 -3.811 1.00 94.81 180 ASN A C 1
ATOM 1412 O O . ASN A 1 180 ? -16.747 1.378 -4.484 1.00 94.81 180 ASN A O 1
ATOM 1416 N N . LYS A 1 181 ? -14.901 0.207 -4.031 1.00 95.69 181 LYS A N 1
ATOM 1417 C CA . LYS A 1 181 ? -15.264 -0.904 -4.917 1.00 95.69 181 LYS A CA 1
ATOM 1418 C C . LYS A 1 181 ? -16.386 -1.766 -4.346 1.00 95.69 181 LYS A C 1
ATOM 1420 O O . LYS A 1 181 ? -16.981 -2.537 -5.097 1.00 95.69 181 LYS A O 1
ATOM 1425 N N . TRP A 1 182 ? -16.689 -1.671 -3.058 1.00 96.25 182 TRP A N 1
ATOM 1426 C CA . TRP A 1 182 ? -17.833 -2.318 -2.423 1.00 96.25 182 TRP A CA 1
ATOM 1427 C C . TRP A 1 182 ? -18.726 -1.269 -1.760 1.00 96.25 182 TRP A C 1
ATOM 1429 O O . TRP A 1 182 ? -18.295 -0.144 -1.519 1.00 96.25 182 TRP A O 1
ATOM 1439 N N . ASP A 1 183 ? -19.962 -1.654 -1.449 1.00 92.94 183 ASP A N 1
ATOM 1440 C CA . ASP A 1 183 ? -20.939 -0.781 -0.797 1.00 92.94 183 ASP A CA 1
ATOM 1441 C C . ASP A 1 183 ? -20.605 -0.655 0.699 1.00 92.94 183 ASP A C 1
ATOM 1443 O O . ASP A 1 183 ? -21.181 -1.313 1.564 1.00 92.94 183 ASP A O 1
ATOM 1447 N N . ASN A 1 184 ? -19.585 0.148 0.993 1.00 97.00 184 ASN A N 1
ATOM 1448 C CA . ASN A 1 184 ? -19.115 0.448 2.338 1.00 97.00 184 ASN A CA 1
ATOM 1449 C C . ASN A 1 184 ? -19.530 1.867 2.744 1.00 97.00 184 ASN A C 1
ATOM 1451 O O . ASN A 1 184 ? -19.675 2.759 1.912 1.00 97.00 184 ASN A O 1
ATOM 1455 N N . SER A 1 185 ? -19.673 2.086 4.048 1.00 96.19 185 SER A N 1
ATOM 1456 C CA . SER A 1 185 ? -19.924 3.404 4.636 1.00 96.19 185 SER A CA 1
ATOM 1457 C C . SER A 1 185 ? -18.653 3.912 5.308 1.00 96.19 185 SER A C 1
ATOM 1459 O O . SER A 1 185 ? -18.025 3.185 6.080 1.00 96.19 185 SER A O 1
ATOM 1461 N N . ILE A 1 186 ? -18.251 5.142 4.991 1.00 95.50 186 ILE A N 1
ATOM 1462 C CA . ILE A 1 186 ? -17.008 5.738 5.486 1.00 95.50 186 ILE A CA 1
ATOM 1463 C C . ILE A 1 186 ? -17.342 7.068 6.157 1.00 95.50 186 ILE A C 1
ATOM 1465 O O . ILE A 1 186 ? -17.765 8.010 5.492 1.00 95.50 186 ILE A O 1
ATOM 1469 N N . ASP A 1 187 ? -17.130 7.130 7.469 1.00 92.88 187 ASP A N 1
ATOM 1470 C CA . ASP A 1 187 ? -17.227 8.349 8.269 1.00 92.88 187 ASP A CA 1
ATOM 1471 C C . ASP A 1 187 ? -15.807 8.912 8.490 1.00 92.88 187 ASP A C 1
ATOM 1473 O O . ASP A 1 187 ? -14.834 8.159 8.591 1.00 92.88 187 ASP A O 1
ATOM 1477 N N . TYR A 1 188 ? -15.665 10.237 8.562 1.00 89.88 188 TYR A N 1
ATOM 1478 C CA . TYR A 1 188 ? -14.372 10.915 8.710 1.00 89.88 188 TYR A CA 1
ATOM 1479 C C . TYR A 1 188 ? -14.364 11.887 9.891 1.00 89.88 188 TYR A C 1
ATOM 1481 O O . TYR A 1 188 ? -15.338 12.604 10.127 1.00 89.88 188 TYR A O 1
ATOM 1489 N N . ILE A 1 189 ? -13.231 11.939 10.591 1.00 86.62 189 ILE A N 1
ATOM 1490 C CA . ILE A 1 189 ? -12.951 12.859 11.689 1.00 86.62 189 ILE A CA 1
ATOM 1491 C C . ILE A 1 189 ? -11.579 13.496 11.490 1.00 86.62 189 ILE A C 1
ATOM 1493 O O . ILE A 1 189 ? -10.568 12.800 11.366 1.00 86.62 189 ILE A O 1
ATOM 1497 N N . ASP A 1 190 ? -11.549 14.826 11.565 1.00 86.81 190 ASP A N 1
ATOM 1498 C CA . ASP A 1 190 ? -10.312 15.573 11.758 1.00 86.81 190 ASP A CA 1
ATOM 1499 C C . ASP A 1 190 ? -9.926 15.539 13.255 1.00 86.81 190 ASP A C 1
ATOM 1501 O O . ASP A 1 190 ? -10.713 15.976 14.111 1.00 86.81 190 ASP A O 1
ATOM 1505 N N . PRO A 1 191 ? -8.738 15.011 13.605 1.00 82.19 191 PRO A N 1
ATOM 1506 C CA . PRO A 1 191 ? -8.307 14.885 14.992 1.00 82.19 191 PRO A CA 1
ATOM 1507 C C . PRO A 1 191 ? -8.080 16.233 15.691 1.00 82.19 191 PRO A C 1
ATOM 1509 O O . PRO A 1 191 ? -8.060 16.249 16.921 1.00 82.19 191 PRO A O 1
ATOM 1512 N N . ASN A 1 192 ? -7.931 17.335 14.945 1.00 78.56 192 ASN A N 1
ATOM 1513 C CA . ASN A 1 192 ? -7.639 18.675 15.458 1.00 78.56 192 ASN A CA 1
ATOM 1514 C C . ASN A 1 192 ? -8.917 19.479 15.733 1.00 78.56 192 ASN A C 1
ATOM 1516 O O . ASN A 1 192 ? -9.003 20.202 16.719 1.00 78.56 192 ASN A O 1
ATOM 1520 N N . THR A 1 193 ? -9.931 19.373 14.870 1.00 70.69 193 THR A N 1
ATOM 1521 C CA . THR A 1 193 ? -11.146 20.204 14.981 1.00 70.69 193 THR A CA 1
ATOM 1522 C C . THR A 1 193 ? -12.231 19.576 15.845 1.00 70.69 193 THR A C 1
ATOM 1524 O O . THR A 1 193 ? -13.330 20.124 15.952 1.00 70.69 193 THR A O 1
ATOM 1527 N N . SER A 1 194 ? -11.962 18.415 16.445 1.00 54.53 194 SER A N 1
ATOM 1528 C CA . SER A 1 194 ? -12.953 17.636 17.183 1.00 54.53 194 SER A CA 1
ATOM 1529 C C . SER A 1 194 ? -13.272 18.235 18.553 1.00 54.53 194 SER A C 1
ATOM 1531 O O . SER A 1 194 ? -12.986 17.684 19.606 1.00 54.53 194 SER A O 1
ATOM 1533 N N . SER A 1 195 ? -14.013 19.337 18.490 1.00 43.62 195 SER A N 1
ATOM 1534 C CA . SER A 1 195 ? -15.070 19.727 19.418 1.00 43.62 195 SER A CA 1
ATOM 1535 C C . SER A 1 195 ? -16.389 18.994 19.097 1.00 43.62 195 SER A C 1
ATOM 1537 O O . SER A 1 195 ? -17.480 19.474 19.411 1.00 43.62 195 SER A O 1
ATOM 1539 N N . VAL A 1 196 ? -16.324 17.787 18.514 1.00 45.28 196 VAL A N 1
ATOM 1540 C CA . VAL A 1 196 ? -17.464 16.865 18.502 1.00 45.28 196 VAL A CA 1
ATOM 1541 C C . VAL A 1 196 ? -17.576 16.265 19.901 1.00 45.28 196 VAL A C 1
ATOM 1543 O O . VAL A 1 196 ? -16.980 15.238 20.212 1.00 45.28 196 VAL A O 1
ATOM 1546 N N . LYS A 1 197 ? -18.401 16.899 20.736 1.00 40.97 197 LYS A N 1
ATOM 1547 C CA . LYS A 1 197 ? -18.974 16.376 21.991 1.00 40.97 197 LYS A CA 1
ATOM 1548 C C . LYS A 1 197 ? -19.800 15.073 21.806 1.00 40.97 197 LYS A C 1
ATOM 1550 O O . LYS A 1 197 ? -20.825 14.904 22.454 1.00 40.97 197 LYS A O 1
ATOM 1555 N N . GLY A 1 198 ? -19.421 14.170 20.903 1.00 44.34 198 GLY A N 1
ATOM 1556 C CA . GLY A 1 198 ? -20.255 13.031 20.484 1.00 44.34 198 GLY A CA 1
ATOM 1557 C C . GLY A 1 198 ? -19.525 11.861 19.818 1.00 44.34 198 GLY A C 1
ATOM 1558 O O . GLY A 1 198 ? -20.115 10.800 19.660 1.00 44.34 198 GLY A O 1
ATOM 1559 N N . LEU A 1 199 ? -18.243 12.018 19.489 1.00 47.75 199 LEU A N 1
ATOM 1560 C CA . LEU A 1 199 ? -17.271 10.926 19.524 1.00 47.75 199 LEU A CA 1
ATOM 1561 C C . LEU A 1 199 ? -16.311 11.273 20.655 1.00 47.75 199 LEU A C 1
ATOM 1563 O O . LEU A 1 199 ? -15.122 11.507 20.470 1.00 47.75 199 LEU A O 1
ATOM 1567 N N . SER A 1 200 ? -16.875 11.351 21.862 1.00 53.25 200 SER A N 1
ATOM 1568 C CA . SER A 1 200 ? -16.105 11.065 23.063 1.00 53.25 200 SER A CA 1
ATOM 1569 C C . SER A 1 200 ? -15.344 9.755 22.837 1.00 53.25 200 SER A C 1
ATOM 1571 O O . SER A 1 200 ? -15.686 8.953 21.967 1.00 53.25 200 SER A O 1
ATOM 1573 N N . GLU A 1 201 ? -14.387 9.451 23.691 1.00 57.50 201 GLU A N 1
ATOM 1574 C CA . GLU A 1 201 ? -13.888 8.088 23.908 1.00 57.50 201 GLU A CA 1
ATOM 1575 C C . GLU A 1 201 ? -15.002 7.078 24.309 1.00 57.50 201 GLU A C 1
ATOM 1577 O O . GLU A 1 201 ? -14.728 6.042 24.910 1.00 57.50 201 GLU A O 1
ATOM 1582 N N . ASP A 1 202 ? -16.266 7.399 24.018 1.00 71.56 202 ASP A N 1
ATOM 1583 C CA . ASP A 1 202 ? -17.452 6.593 24.154 1.00 71.56 202 ASP A CA 1
ATOM 1584 C C . ASP A 1 202 ? -17.350 5.395 23.218 1.00 71.56 202 ASP A C 1
ATOM 1586 O O . ASP A 1 202 ? -17.581 5.427 22.003 1.00 71.56 202 ASP A O 1
ATOM 1590 N N . GLU A 1 203 ? -16.962 4.317 23.872 1.00 77.75 203 GLU A N 1
ATOM 1591 C CA . GLU A 1 203 ? -16.824 2.981 23.344 1.00 77.75 203 GLU A CA 1
ATOM 1592 C C . GLU A 1 203 ? -18.082 2.536 22.588 1.00 77.75 203 GLU A C 1
ATOM 1594 O O . GLU A 1 203 ? -17.950 1.838 21.588 1.00 77.75 203 GLU A O 1
ATOM 1599 N N . GLU A 1 204 ? -19.285 2.974 22.977 1.00 82.62 204 GLU A N 1
ATOM 1600 C CA . GLU A 1 204 ? -20.531 2.590 22.302 1.00 82.62 204 GLU A CA 1
ATOM 1601 C C . GLU A 1 204 ? -20.671 3.219 20.914 1.00 82.62 204 GLU A C 1
ATOM 1603 O O . GLU A 1 204 ? -21.288 2.637 20.017 1.00 82.62 204 GLU A O 1
ATOM 1608 N N . VAL A 1 205 ? -20.075 4.392 20.689 1.00 84.69 205 VAL A N 1
ATOM 1609 C CA . VAL A 1 205 ? -20.042 4.990 19.351 1.00 84.69 205 VAL A CA 1
ATOM 1610 C C . VAL A 1 205 ? -18.994 4.295 18.490 1.00 84.69 205 VAL A C 1
ATOM 1612 O O . VAL A 1 205 ? -19.281 3.952 17.343 1.00 84.69 205 VAL A O 1
ATOM 1615 N N . LEU A 1 206 ? -17.809 4.032 19.046 1.00 87.62 206 LEU A N 1
ATOM 1616 C CA . LEU A 1 206 ? -16.715 3.377 18.325 1.00 87.62 206 LEU A CA 1
ATOM 1617 C C . LEU A 1 206 ? -17.035 1.917 17.958 1.00 87.62 206 LEU A C 1
ATOM 1619 O O . LEU A 1 206 ? -16.679 1.482 16.866 1.00 87.62 206 LEU A O 1
ATOM 1623 N N . LYS A 1 207 ? -17.794 1.190 18.792 1.00 89.50 207 LYS A N 1
ATOM 1624 C CA . LYS A 1 207 ? -18.277 -0.181 18.517 1.00 89.50 207 LYS A CA 1
ATOM 1625 C C . LYS A 1 207 ? -19.172 -0.301 17.280 1.00 89.50 207 LYS A C 1
ATOM 1627 O O . LYS A 1 207 ? -19.380 -1.406 16.787 1.00 89.50 207 LYS A O 1
ATOM 1632 N N . LYS A 1 208 ? -19.714 0.810 16.764 1.00 91.06 208 LYS A N 1
ATOM 1633 C CA . LYS A 1 208 ? -20.519 0.814 15.527 1.00 91.06 208 LYS A CA 1
ATOM 1634 C C . LYS A 1 208 ? -19.668 0.600 14.277 1.00 91.06 208 LYS A C 1
ATOM 1636 O O . LYS A 1 208 ? -20.218 0.251 13.234 1.00 91.06 208 LYS A O 1
ATOM 1641 N N . TYR A 1 209 ? -18.364 0.851 14.365 1.00 94.62 209 TYR A N 1
ATOM 1642 C CA . TYR A 1 209 ? -17.436 0.723 13.252 1.00 94.62 209 TYR A CA 1
ATOM 1643 C C . TYR A 1 209 ? -16.797 -0.660 13.245 1.00 94.62 209 TYR A C 1
ATOM 1645 O O . TYR A 1 209 ? -16.384 -1.180 14.276 1.00 94.62 209 TYR A O 1
ATOM 1653 N N . ASN A 1 210 ? -16.695 -1.250 12.057 1.00 96.50 210 ASN A N 1
ATOM 1654 C CA . ASN A 1 210 ? -15.957 -2.493 11.861 1.00 96.50 210 ASN A CA 1
ATOM 1655 C C . ASN A 1 210 ? -14.452 -2.232 11.747 1.00 96.50 210 ASN A C 1
ATOM 1657 O O . ASN A 1 210 ? -13.650 -3.093 12.106 1.00 96.50 210 ASN A O 1
ATOM 1661 N N . VAL A 1 211 ? -14.076 -1.060 11.224 1.00 96.75 211 VAL A N 1
ATOM 1662 C CA . VAL A 1 211 ? -12.685 -0.641 11.034 1.00 96.75 211 VAL A CA 1
ATOM 1663 C C . VAL A 1 211 ? -12.520 0.802 11.497 1.00 96.75 211 VAL A C 1
ATOM 1665 O O . VAL A 1 211 ? -13.309 1.663 11.110 1.00 96.75 211 VAL A O 1
ATOM 1668 N N . ILE A 1 212 ? -11.464 1.083 12.261 1.00 94.94 212 ILE A N 1
ATOM 1669 C CA . ILE A 1 212 ? -11.002 2.448 12.534 1.00 94.94 212 ILE A CA 1
ATOM 1670 C C . ILE A 1 212 ? -9.597 2.604 11.950 1.00 94.94 212 ILE A C 1
ATOM 1672 O O . ILE A 1 212 ? -8.676 1.858 12.293 1.00 94.94 212 ILE A O 1
ATOM 1676 N N . PHE A 1 213 ? -9.443 3.568 11.050 1.00 95.69 213 PHE A N 1
ATOM 1677 C CA . PHE A 1 213 ? -8.209 3.864 10.339 1.00 95.69 213 PHE A CA 1
ATOM 1678 C C . PHE A 1 213 ? -7.611 5.189 10.808 1.00 95.69 213 PHE A C 1
ATOM 1680 O O . PHE A 1 213 ? -8.268 6.225 10.749 1.00 95.69 213 PHE A O 1
ATOM 1687 N N . PHE A 1 214 ? -6.345 5.160 11.206 1.00 94.25 214 PHE A N 1
ATOM 1688 C CA . PHE A 1 214 ? -5.599 6.316 11.692 1.00 94.25 214 PHE A CA 1
ATOM 1689 C C . PHE A 1 214 ? -4.485 6.721 10.716 1.00 94.25 214 PHE A C 1
ATOM 1691 O O . PHE A 1 214 ? -3.709 5.871 10.261 1.00 94.25 214 PHE A O 1
ATOM 1698 N N . ASP A 1 215 ? -4.359 8.019 10.432 1.00 93.44 215 ASP A N 1
ATOM 1699 C CA . ASP A 1 215 ? -3.204 8.595 9.729 1.00 93.44 215 ASP A CA 1
ATOM 1700 C C . ASP A 1 215 ? -2.781 9.930 10.356 1.00 93.44 215 ASP A C 1
ATOM 1702 O O . ASP A 1 215 ? -3.610 10.793 10.640 1.00 93.44 215 ASP A O 1
ATOM 1706 N N . GLU A 1 216 ? -1.475 10.096 10.550 1.00 90.56 216 GLU A N 1
ATOM 1707 C CA . GLU A 1 216 ? -0.860 11.244 11.207 1.00 90.56 216 GLU A CA 1
ATOM 1708 C C . GLU A 1 216 ? 0.567 11.492 10.705 1.00 90.56 216 GLU A C 1
ATOM 1710 O O . GLU A 1 216 ? 1.333 10.569 10.418 1.00 90.56 216 GLU A O 1
ATOM 1715 N N . ASN A 1 217 ? 0.946 12.768 10.658 1.00 86.94 217 ASN A N 1
ATOM 1716 C CA . ASN A 1 217 ? 2.306 13.240 10.431 1.00 86.94 217 ASN A CA 1
ATOM 1717 C C . ASN A 1 217 ? 2.701 14.260 11.501 1.00 86.94 217 ASN A C 1
ATOM 1719 O O . ASN A 1 217 ? 1.857 14.923 12.091 1.00 86.94 217 ASN A O 1
ATOM 1723 N N . GLN A 1 218 ? 4.008 14.452 11.695 1.00 83.75 218 GLN A N 1
ATOM 1724 C CA . GLN A 1 218 ? 4.530 15.396 12.689 1.00 83.75 218 GLN A CA 1
ATOM 1725 C C . GLN A 1 218 ? 3.982 16.823 12.505 1.00 83.75 218 GLN A C 1
ATOM 1727 O O . GLN A 1 218 ? 3.649 17.477 13.489 1.00 83.75 218 GLN A O 1
ATOM 1732 N N . SER A 1 219 ? 3.849 17.267 11.252 1.00 82.62 219 SER A N 1
ATOM 1733 C CA . SER A 1 219 ? 3.328 18.588 10.878 1.00 82.62 219 SER A CA 1
ATOM 1734 C C . SER A 1 219 ? 1.868 18.815 11.275 1.00 82.62 219 SER A C 1
ATOM 1736 O O . SER A 1 219 ? 1.410 19.951 11.323 1.00 82.62 219 SER A O 1
ATOM 1738 N N . ASP A 1 220 ? 1.110 17.749 11.548 1.00 82.62 220 ASP A N 1
ATOM 1739 C CA . ASP A 1 220 ? -0.301 17.868 11.927 1.00 82.62 220 ASP A CA 1
ATOM 1740 C C . ASP A 1 220 ? -0.458 18.462 13.340 1.00 82.62 220 ASP A C 1
ATOM 1742 O O . ASP A 1 220 ? -1.547 18.927 13.684 1.00 82.62 220 ASP A O 1
ATOM 1746 N N . TYR A 1 221 ? 0.639 18.489 14.115 1.00 79.38 221 TYR A N 1
ATOM 1747 C CA . TYR A 1 221 ? 0.674 18.832 15.537 1.00 79.38 221 TYR A CA 1
ATOM 1748 C C . TYR A 1 221 ? 1.327 20.182 15.879 1.00 79.38 221 TYR A C 1
ATOM 1750 O O . TYR A 1 221 ? 1.594 20.442 17.052 1.00 79.38 221 TYR A O 1
ATOM 1758 N N . GLU A 1 222 ? 1.665 21.006 14.886 1.00 74.25 222 GLU A N 1
ATOM 1759 C CA . GLU A 1 222 ? 2.483 22.213 15.095 1.00 74.25 222 GLU A CA 1
ATOM 1760 C C . GLU A 1 222 ? 1.724 23.378 15.756 1.00 74.25 222 GLU A C 1
ATOM 1762 O O . GLU A 1 222 ? 2.367 24.253 16.332 1.00 74.25 222 GLU A O 1
ATOM 1767 N N . SER A 1 223 ? 0.384 23.393 15.706 1.00 67.44 223 SER A N 1
ATOM 1768 C CA . SER A 1 223 ? -0.429 24.556 16.101 1.00 67.44 223 SER A CA 1
ATOM 1769 C C . SER A 1 223 ? -1.491 24.321 17.178 1.00 67.44 223 SER A C 1
ATOM 1771 O O . SER A 1 223 ? -1.980 25.306 17.720 1.00 67.44 223 SER A O 1
ATOM 1773 N N . GLU A 1 224 ? -1.868 23.079 17.506 1.00 66.19 224 GLU A N 1
ATOM 1774 C CA . GLU A 1 224 ? -2.966 22.817 18.460 1.00 66.19 224 GLU A CA 1
ATOM 1775 C C . GLU A 1 224 ? -2.484 22.243 19.796 1.00 66.19 224 GLU A C 1
ATOM 1777 O O . GLU A 1 224 ? -1.524 21.467 19.854 1.00 66.19 224 GLU A O 1
ATOM 1782 N N . GLU A 1 225 ? -3.212 22.575 20.863 1.00 63.97 225 GLU A N 1
ATOM 1783 C CA . GLU A 1 225 ? -2.981 22.075 22.223 1.00 63.97 225 GLU A CA 1
ATOM 1784 C C . GLU A 1 225 ? -3.688 20.734 22.500 1.00 63.97 225 GLU A C 1
ATOM 1786 O O . GLU A 1 225 ? -3.241 19.975 23.362 1.00 63.97 225 GLU A O 1
ATOM 1791 N N . SER A 1 226 ? -4.755 20.401 21.759 1.00 70.50 226 SER A N 1
ATOM 1792 C CA . SER A 1 226 ? -5.568 19.194 21.975 1.00 70.50 226 SER A CA 1
ATOM 1793 C C . SER A 1 226 ? -5.843 18.424 20.687 1.00 70.50 226 SER A C 1
ATOM 1795 O O . SER A 1 226 ? -6.194 19.021 19.673 1.00 70.50 226 SER A O 1
ATOM 1797 N N . TYR A 1 227 ? -5.753 17.095 20.759 1.00 76.88 227 TYR A N 1
ATOM 1798 C CA . TYR A 1 227 ? -6.013 16.178 19.647 1.00 76.88 227 TYR A CA 1
ATOM 1799 C C . TYR A 1 227 ? -6.777 14.961 20.152 1.00 76.88 227 TYR A C 1
ATOM 1801 O O . TYR A 1 227 ? -6.630 14.572 21.314 1.00 76.88 227 TYR A O 1
ATOM 1809 N N . PHE A 1 228 ? -7.528 14.311 19.266 1.00 81.62 228 PHE A N 1
ATOM 1810 C CA . PHE A 1 228 ? -8.013 12.961 19.537 1.00 81.62 228 PHE A CA 1
ATOM 1811 C C . PHE A 1 228 ? -6.830 12.004 19.775 1.00 81.62 228 PHE A C 1
ATOM 1813 O O . PHE A 1 228 ? -5.874 11.985 18.998 1.00 81.62 228 PHE A O 1
ATOM 1820 N N . SER A 1 229 ? -6.912 11.177 20.817 1.00 85.06 229 SER A N 1
ATOM 1821 C CA . SER A 1 229 ? -5.984 10.070 21.052 1.00 85.06 229 SER A CA 1
ATOM 1822 C C . SER A 1 229 ? -6.762 8.866 21.569 1.00 85.06 229 SER A C 1
ATOM 1824 O O . SER A 1 229 ? -7.543 8.984 22.510 1.00 85.06 229 SER A O 1
ATOM 1826 N N . LEU A 1 230 ? -6.577 7.704 20.944 1.00 88.12 230 LEU A N 1
ATOM 1827 C CA . LEU A 1 230 ? -7.191 6.467 21.403 1.00 88.12 230 LEU A CA 1
ATOM 1828 C C . LEU A 1 230 ? -6.417 5.944 22.614 1.00 88.12 230 LEU A C 1
ATOM 1830 O O . LEU A 1 230 ? -5.297 5.443 22.469 1.00 88.12 230 LEU A O 1
ATOM 1834 N N . ASN A 1 231 ? -7.034 6.034 23.791 1.00 89.00 231 ASN A N 1
ATOM 1835 C CA . ASN A 1 231 ? -6.453 5.505 25.016 1.00 89.00 231 ASN A CA 1
ATOM 1836 C C . ASN A 1 231 ? -6.642 3.978 25.152 1.00 89.00 231 ASN A C 1
ATOM 1838 O O . ASN A 1 231 ? -7.535 3.369 24.551 1.00 89.00 231 ASN A O 1
ATOM 1842 N N . TYR A 1 232 ? -5.827 3.357 26.003 1.00 89.69 232 TYR A N 1
ATOM 1843 C CA . TYR A 1 232 ? -5.816 1.914 26.225 1.00 89.69 232 TYR A CA 1
ATOM 1844 C C . TYR A 1 232 ? -7.117 1.351 26.808 1.00 89.69 232 TYR A C 1
ATOM 1846 O O . TYR A 1 232 ? -7.509 0.233 26.462 1.00 89.69 232 TYR A O 1
ATOM 1854 N N . LYS A 1 233 ? -7.811 2.107 27.667 1.00 89.44 233 LYS A N 1
ATOM 1855 C CA . LYS A 1 233 ? -9.093 1.684 28.251 1.00 89.44 233 LYS A CA 1
ATOM 1856 C C . LYS A 1 233 ? -10.149 1.529 27.155 1.00 89.44 233 LYS A C 1
ATOM 1858 O O . LYS A 1 233 ? -10.759 0.466 27.049 1.00 89.44 233 LYS A O 1
ATOM 1863 N N . THR A 1 234 ? -10.298 2.544 26.310 1.00 89.19 234 THR A N 1
ATOM 1864 C CA . THR A 1 234 ? -11.226 2.533 25.177 1.00 89.19 234 THR A CA 1
ATOM 1865 C C . THR A 1 234 ? -10.827 1.465 24.164 1.00 89.19 234 THR A C 1
ATOM 1867 O O . THR A 1 234 ? -11.662 0.653 23.775 1.00 89.19 234 THR A O 1
ATOM 1870 N N . TYR A 1 235 ? -9.538 1.370 23.816 1.00 90.81 235 TYR A N 1
ATOM 1871 C CA . TYR A 1 235 ? -9.011 0.306 22.954 1.00 90.81 235 TYR A CA 1
ATOM 1872 C C . TYR A 1 235 ? -9.394 -1.095 23.448 1.00 90.81 235 TYR A C 1
ATOM 1874 O O . TYR A 1 235 ? -9.918 -1.901 22.679 1.00 90.81 235 TYR A O 1
ATOM 1882 N N . LYS A 1 236 ? -9.182 -1.391 24.737 1.00 91.06 236 LYS A N 1
ATOM 1883 C CA . LYS A 1 236 ? -9.482 -2.706 25.321 1.00 91.06 236 LYS A CA 1
ATOM 1884 C C . LYS A 1 236 ? -10.953 -3.093 25.160 1.00 91.06 236 LYS A C 1
ATOM 1886 O O . LYS A 1 236 ? -11.240 -4.272 24.968 1.00 91.06 236 LYS A O 1
ATOM 1891 N N . ASN A 1 237 ? -11.849 -2.114 25.208 1.00 89.50 237 ASN A N 1
ATOM 1892 C CA . ASN A 1 237 ? -13.291 -2.327 25.159 1.00 89.50 237 ASN A CA 1
ATOM 1893 C C . ASN A 1 237 ? -13.853 -2.404 23.729 1.00 89.50 237 ASN A C 1
ATOM 1895 O O . ASN A 1 237 ? -14.941 -2.947 23.544 1.00 89.50 237 ASN A O 1
ATOM 1899 N N . ILE A 1 238 ? -13.125 -1.902 22.723 1.00 90.69 238 ILE A N 1
ATOM 1900 C CA . ILE A 1 238 ? -13.559 -1.933 21.312 1.00 90.69 238 ILE A CA 1
ATOM 1901 C C . ILE A 1 238 ? -12.813 -2.963 20.454 1.00 90.69 238 ILE A C 1
ATOM 1903 O O . ILE A 1 238 ? -13.306 -3.328 19.387 1.00 90.69 238 ILE A O 1
ATOM 1907 N N . ARG A 1 239 ? -11.643 -3.450 20.892 1.00 86.81 239 ARG A N 1
ATOM 1908 C CA . ARG A 1 239 ? -10.754 -4.310 20.082 1.00 86.81 239 ARG A CA 1
ATOM 1909 C C . ARG A 1 239 ? -11.354 -5.654 19.655 1.00 86.81 239 ARG A C 1
ATOM 1911 O O . ARG A 1 239 ? -10.835 -6.271 18.737 1.00 86.81 239 ARG A O 1
ATOM 1918 N N . GLU A 1 240 ? -12.390 -6.139 20.341 1.00 87.56 240 GLU A N 1
ATOM 1919 C CA . GLU A 1 240 ? -13.075 -7.393 19.980 1.00 87.56 240 GLU A CA 1
ATOM 1920 C C . GLU A 1 240 ? -14.153 -7.174 18.908 1.00 87.56 240 GLU A C 1
ATOM 1922 O O . GLU A 1 240 ? -14.495 -8.095 18.174 1.00 87.56 240 GLU A O 1
ATOM 1927 N N . SER A 1 241 ? -14.667 -5.947 18.793 1.00 86.88 241 SER A N 1
ATOM 1928 C CA . SER A 1 241 ? -15.715 -5.558 17.840 1.00 86.88 241 SER A CA 1
ATOM 1929 C C . SER A 1 241 ? -15.195 -4.813 16.610 1.00 86.88 241 SER A C 1
ATOM 1931 O O . SER A 1 241 ? -15.898 -4.731 15.605 1.00 86.88 241 SER A O 1
ATOM 1933 N N . CYS A 1 242 ? -13.992 -4.241 16.691 1.00 91.12 242 CYS A N 1
ATOM 1934 C CA . CYS A 1 242 ? -13.447 -3.344 15.682 1.00 91.12 242 CYS A CA 1
ATOM 1935 C C . CYS A 1 242 ? -11.979 -3.659 15.391 1.00 91.12 242 CYS A C 1
ATOM 1937 O O . CYS A 1 242 ? -11.165 -3.803 16.305 1.00 91.12 242 CYS A O 1
ATOM 1939 N N . HIS A 1 243 ? -11.628 -3.671 14.106 1.00 94.56 243 HIS A N 1
ATOM 1940 C CA . HIS A 1 243 ? -10.247 -3.763 13.646 1.00 94.56 243 HIS A CA 1
ATOM 1941 C C . HIS A 1 243 ? -9.598 -2.376 13.572 1.00 94.56 243 HIS A C 1
ATOM 1943 O O . HIS A 1 243 ? -10.213 -1.422 13.093 1.00 94.56 243 HIS A O 1
ATOM 1949 N N . ILE A 1 244 ? -8.357 -2.244 14.041 1.00 93.50 244 ILE A N 1
ATOM 1950 C CA . ILE A 1 244 ? -7.638 -0.961 14.080 1.00 93.50 244 ILE A CA 1
ATOM 1951 C C . ILE A 1 244 ? -6.465 -0.991 13.111 1.00 93.50 244 ILE A C 1
ATOM 1953 O O . ILE A 1 244 ? -5.591 -1.854 13.191 1.00 93.50 244 ILE A O 1
ATOM 1957 N N . ILE A 1 245 ? -6.419 0.012 12.237 1.00 94.12 245 ILE A N 1
ATOM 1958 C CA . ILE A 1 245 ? -5.396 0.163 11.203 1.00 94.12 245 ILE A CA 1
ATOM 1959 C C . ILE A 1 245 ? -4.723 1.523 11.356 1.00 94.12 245 ILE A C 1
ATOM 1961 O O . ILE A 1 245 ? -5.370 2.520 11.657 1.00 94.12 245 ILE A O 1
ATOM 1965 N N . HIS A 1 246 ? -3.413 1.577 11.113 1.00 93.50 246 HIS A N 1
ATOM 1966 C CA . HIS A 1 246 ? -2.647 2.818 11.158 1.00 93.50 246 HIS A CA 1
ATOM 1967 C C . HIS A 1 246 ? -1.695 2.941 9.956 1.00 93.50 246 HIS A C 1
ATOM 1969 O O . HIS A 1 246 ? -0.949 2.005 9.648 1.00 93.50 246 HIS A O 1
ATOM 1975 N N . ALA A 1 247 ? -1.657 4.106 9.300 1.00 89.94 247 ALA A N 1
ATOM 1976 C CA . ALA A 1 247 ? -0.848 4.348 8.097 1.00 89.94 247 ALA A CA 1
ATOM 1977 C C . ALA A 1 247 ? 0.674 4.394 8.345 1.00 89.94 247 ALA A C 1
ATOM 1979 O O . ALA A 1 247 ? 1.469 4.033 7.475 1.00 89.94 247 ALA A O 1
ATOM 1980 N N . LYS A 1 248 ? 1.060 4.725 9.582 1.00 88.00 248 LYS A N 1
ATOM 1981 C CA . LYS A 1 248 ? 2.424 4.837 10.139 1.00 88.00 248 LYS A CA 1
ATOM 1982 C C . LYS A 1 248 ? 3.203 6.019 9.543 1.00 88.00 248 LYS A C 1
ATOM 1984 O O . LYS A 1 248 ? 3.249 6.174 8.325 1.00 88.00 248 LYS A O 1
ATOM 1989 N N . PRO A 1 249 ? 4.016 6.723 10.347 1.00 86.25 249 PRO A N 1
ATOM 1990 C CA . PRO A 1 249 ? 4.424 6.405 11.724 1.00 86.25 249 PRO A CA 1
ATOM 1991 C C . PRO A 1 249 ? 3.337 6.705 12.765 1.00 86.25 249 PRO A C 1
ATOM 1993 O O . PRO A 1 249 ? 2.531 7.586 12.544 1.00 86.25 249 PRO A O 1
ATOM 1996 N N . VAL A 1 250 ? 3.328 5.966 13.879 1.00 85.50 250 VAL A N 1
ATOM 1997 C CA . VAL A 1 250 ? 2.441 6.254 15.025 1.00 85.50 250 VAL A CA 1
ATOM 1998 C C . VAL A 1 250 ? 3.128 7.272 15.937 1.00 85.50 250 VAL A C 1
ATOM 2000 O O . VAL A 1 250 ? 4.230 6.981 16.431 1.00 85.50 250 VAL A O 1
ATOM 2003 N N . ILE A 1 251 ? 2.491 8.418 16.158 1.00 85.69 251 ILE A N 1
ATOM 2004 C CA . ILE A 1 251 ? 3.004 9.598 16.862 1.00 85.69 251 ILE A CA 1
ATOM 2005 C C . ILE A 1 251 ? 2.155 9.901 18.110 1.00 85.69 251 ILE A C 1
ATOM 2007 O O . ILE A 1 251 ? 2.648 9.661 19.212 1.00 85.69 251 ILE A O 1
ATOM 2011 N N . LYS A 1 252 ? 0.926 10.413 17.957 1.00 86.25 252 LYS A N 1
ATOM 2012 C CA . LYS A 1 252 ? 0.031 10.874 19.035 1.00 86.25 252 LYS A CA 1
ATOM 2013 C C . LYS A 1 252 ? -1.395 10.302 18.979 1.00 86.25 252 LYS A C 1
ATOM 2015 O O . LYS A 1 252 ? -2.039 10.260 20.027 1.00 86.25 252 LYS A O 1
ATOM 2020 N N . LEU A 1 253 ? -1.905 9.866 17.821 1.00 88.19 253 LEU A N 1
ATOM 2021 C CA . LEU A 1 253 ? -3.301 9.391 17.710 1.00 88.19 253 LEU A CA 1
ATOM 2022 C C . LEU A 1 253 ? -3.573 8.084 18.465 1.00 88.19 253 LEU A C 1
ATOM 2024 O O . LEU A 1 253 ? -4.722 7.800 18.796 1.00 88.19 253 LEU A O 1
ATOM 2028 N N . LEU A 1 254 ? -2.537 7.295 18.743 1.00 89.62 254 LEU A N 1
ATOM 2029 C CA . LEU A 1 254 ? -2.612 6.113 19.597 1.00 89.62 254 LEU A CA 1
ATOM 2030 C C . LEU A 1 254 ? -1.705 6.333 20.802 1.00 89.62 254 LEU A C 1
ATOM 2032 O O . LEU A 1 254 ? -0.530 6.676 20.623 1.00 89.62 254 LEU A O 1
ATOM 2036 N N . ASP A 1 255 ? -2.221 6.098 22.008 1.00 89.81 255 ASP A N 1
ATOM 2037 C CA . ASP A 1 255 ? -1.380 6.155 23.199 1.00 89.81 255 ASP A CA 1
ATOM 2038 C C . ASP A 1 255 ? -0.267 5.084 23.164 1.00 89.81 255 ASP A C 1
ATOM 2040 O O . ASP A 1 255 ? -0.227 4.181 22.313 1.00 89.81 255 ASP A O 1
ATOM 2044 N N . LEU A 1 256 ? 0.690 5.201 24.087 1.00 89.19 256 LEU A N 1
ATOM 2045 C CA . LEU A 1 256 ? 1.853 4.319 24.111 1.00 89.19 256 LEU A CA 1
ATOM 2046 C C . LEU A 1 256 ? 1.466 2.845 24.310 1.00 89.19 256 LEU A C 1
ATOM 2048 O O . LEU A 1 256 ? 2.055 1.976 23.664 1.00 89.19 256 LEU A O 1
ATOM 2052 N N . ASP A 1 257 ? 0.479 2.565 25.156 1.00 91.44 257 ASP A N 1
ATOM 2053 C CA . ASP A 1 257 ? 0.063 1.207 25.508 1.00 91.44 257 ASP A CA 1
ATOM 2054 C C . ASP A 1 257 ? -0.686 0.532 24.350 1.00 91.44 257 ASP A C 1
ATOM 2056 O O . ASP A 1 257 ? -0.425 -0.633 24.025 1.00 91.44 257 ASP A O 1
ATOM 2060 N N . VAL A 1 258 ? -1.552 1.268 23.651 1.00 91.06 258 VAL A N 1
ATOM 2061 C CA . VAL A 1 258 ? -2.214 0.839 22.411 1.00 91.06 258 VAL A CA 1
ATOM 2062 C C . VAL A 1 258 ? -1.173 0.583 21.330 1.00 91.06 258 VAL A C 1
ATOM 2064 O O . VAL A 1 258 ? -1.170 -0.479 20.701 1.00 91.06 258 VAL A O 1
ATOM 2067 N N . LYS A 1 259 ? -0.222 1.505 21.149 1.00 90.38 259 LYS A N 1
ATOM 2068 C CA . LYS A 1 259 ? 0.883 1.339 20.198 1.00 90.38 259 LYS A CA 1
ATOM 2069 C C . LYS A 1 259 ? 1.719 0.097 20.502 1.00 90.38 259 LYS A C 1
ATOM 2071 O O . LYS A 1 259 ? 2.110 -0.605 19.569 1.00 90.38 259 LYS A O 1
ATOM 2076 N N . MET A 1 260 ? 2.005 -0.187 21.774 1.00 90.62 260 MET A N 1
ATOM 2077 C CA . MET A 1 260 ? 2.731 -1.394 22.179 1.00 90.62 260 MET A CA 1
ATOM 2078 C C . MET A 1 260 ? 1.930 -2.665 21.886 1.00 90.62 260 MET A C 1
ATOM 2080 O O . MET A 1 260 ? 2.496 -3.616 21.347 1.00 90.62 260 MET A O 1
ATOM 2084 N N . ASN A 1 261 ? 0.621 -2.661 22.150 1.00 91.94 261 ASN A N 1
ATOM 2085 C CA . ASN A 1 261 ? -0.266 -3.787 21.849 1.00 91.94 261 ASN A CA 1
ATOM 2086 C C . ASN A 1 261 ? -0.364 -4.073 20.342 1.00 91.94 261 ASN A C 1
ATOM 2088 O O . ASN A 1 261 ? -0.365 -5.231 19.931 1.00 91.94 261 ASN A O 1
ATOM 2092 N N . LEU A 1 262 ? -0.390 -3.032 19.508 1.00 90.62 262 LEU A N 1
ATOM 2093 C CA . LEU A 1 262 ? -0.498 -3.156 18.049 1.00 90.62 262 LEU A CA 1
ATOM 2094 C C . LEU A 1 262 ? 0.856 -3.308 17.337 1.00 90.62 262 LEU A C 1
ATOM 2096 O O . LEU A 1 262 ? 0.907 -3.497 16.119 1.00 90.62 262 LEU A O 1
ATOM 2100 N N . LYS A 1 263 ? 1.974 -3.257 18.069 1.00 89.94 263 LYS A N 1
ATOM 2101 C CA . LYS A 1 263 ? 3.330 -3.252 17.500 1.00 89.94 263 LYS A CA 1
ATOM 2102 C C . LYS A 1 263 ? 3.598 -4.451 16.591 1.00 89.94 263 LYS A C 1
ATOM 2104 O O . LYS A 1 263 ? 4.146 -4.284 15.500 1.00 89.94 263 LYS A O 1
ATOM 2109 N N . ASN A 1 264 ? 3.186 -5.645 17.015 1.00 89.31 264 ASN A N 1
ATOM 2110 C CA . ASN A 1 264 ? 3.356 -6.855 16.214 1.00 89.31 264 ASN A CA 1
ATOM 2111 C C . ASN A 1 264 ? 2.516 -6.794 14.933 1.00 89.31 264 ASN A C 1
ATOM 2113 O O . ASN A 1 264 ? 3.046 -7.076 13.860 1.00 89.31 264 ASN A O 1
ATOM 2117 N N . ASN A 1 265 ? 1.273 -6.309 15.006 1.00 89.12 265 ASN A N 1
ATOM 2118 C CA . ASN A 1 265 ? 0.413 -6.120 13.832 1.00 89.12 265 ASN A CA 1
ATOM 2119 C C . ASN A 1 265 ? 1.075 -5.170 12.822 1.00 89.12 265 ASN A C 1
ATOM 2121 O O . ASN A 1 265 ? 1.105 -5.446 11.625 1.00 89.12 265 ASN A O 1
ATOM 2125 N N . PHE A 1 266 ? 1.719 -4.095 13.288 1.00 88.12 266 PHE A N 1
ATOM 2126 C CA . PHE A 1 266 ? 2.444 -3.166 12.415 1.00 88.12 266 PHE A CA 1
ATOM 2127 C C . PHE A 1 266 ? 3.640 -3.798 11.693 1.00 88.12 266 PHE A C 1
ATOM 2129 O O . PHE A 1 266 ? 3.922 -3.426 10.542 1.00 88.12 266 PHE A O 1
ATOM 2136 N N . TYR A 1 267 ? 4.348 -4.728 12.337 1.00 88.44 267 TYR A N 1
ATOM 2137 C CA . TYR A 1 267 ? 5.427 -5.488 11.707 1.00 88.44 267 TYR A CA 1
ATOM 2138 C C . TYR A 1 267 ? 4.892 -6.503 10.702 1.00 88.44 267 TYR A C 1
ATOM 2140 O O . TYR A 1 267 ? 5.374 -6.530 9.569 1.00 88.44 267 TYR A O 1
ATOM 2148 N N . MET A 1 268 ? 3.849 -7.247 11.069 1.00 89.38 268 MET A N 1
ATOM 2149 C CA . MET A 1 268 ? 3.174 -8.204 10.188 1.00 89.38 268 MET A CA 1
ATOM 2150 C C . MET A 1 268 ? 2.635 -7.521 8.934 1.00 89.38 268 MET A C 1
ATOM 2152 O O . MET A 1 268 ? 2.915 -7.957 7.822 1.00 89.38 268 MET A O 1
ATOM 2156 N N . GLN A 1 269 ? 1.992 -6.365 9.090 1.00 88.19 269 GLN A N 1
ATOM 2157 C CA . GLN A 1 269 ? 1.532 -5.545 7.976 1.00 88.19 269 GLN A CA 1
ATOM 2158 C C . GLN A 1 269 ? 2.695 -5.117 7.062 1.00 88.19 269 GLN A C 1
ATOM 2160 O O . GLN A 1 269 ? 2.572 -5.120 5.840 1.00 88.19 269 GLN A O 1
ATOM 2165 N N . SER A 1 270 ? 3.850 -4.759 7.634 1.00 89.69 270 SER A N 1
ATOM 2166 C CA . SER A 1 270 ? 5.028 -4.371 6.841 1.00 89.69 270 SER A CA 1
ATOM 2167 C C . SER A 1 270 ? 5.625 -5.562 6.080 1.00 89.69 270 SER A C 1
ATOM 2169 O O . SER A 1 270 ? 6.060 -5.401 4.941 1.00 89.69 270 SER A O 1
ATOM 2171 N N . ARG A 1 271 ? 5.607 -6.758 6.680 1.00 92.69 271 ARG A N 1
ATOM 2172 C CA . ARG A 1 271 ? 6.034 -8.015 6.054 1.00 92.69 271 ARG A CA 1
ATOM 2173 C C . ARG A 1 271 ? 5.102 -8.426 4.914 1.00 92.69 271 ARG A C 1
ATOM 2175 O O . ARG A 1 271 ? 5.580 -8.663 3.805 1.00 92.69 271 ARG A O 1
ATOM 2182 N N . ASN A 1 272 ? 3.793 -8.441 5.167 1.00 94.00 272 ASN A N 1
ATOM 2183 C CA . ASN A 1 272 ? 2.762 -8.764 4.178 1.00 94.00 272 ASN A CA 1
ATOM 2184 C C . ASN A 1 272 ? 2.839 -7.804 2.986 1.00 94.00 272 ASN A C 1
ATOM 2186 O O . ASN A 1 272 ? 2.784 -8.240 1.841 1.00 94.00 272 ASN A O 1
ATOM 2190 N N . SER A 1 273 ? 3.107 -6.519 3.236 1.00 94.19 273 SER A N 1
ATOM 2191 C CA . SER A 1 273 ? 3.305 -5.530 2.176 1.00 94.19 273 SER A CA 1
ATOM 2192 C C . SER A 1 273 ? 4.489 -5.844 1.249 1.00 94.19 273 SER A C 1
ATOM 2194 O O . SER A 1 273 ? 4.461 -5.448 0.085 1.00 94.19 273 SER A O 1
ATOM 2196 N N . SER A 1 274 ? 5.547 -6.511 1.720 1.00 95.81 274 SER A N 1
ATOM 2197 C CA . SER A 1 274 ? 6.659 -6.951 0.856 1.00 95.81 274 SER A CA 1
ATOM 2198 C C . SER A 1 274 ? 6.286 -8.199 0.046 1.00 95.81 274 SER A C 1
ATOM 2200 O O . SER A 1 274 ? 6.538 -8.274 -1.154 1.00 95.81 274 SER A O 1
ATOM 2202 N N . VAL A 1 275 ? 5.606 -9.169 0.661 1.00 97.50 275 VAL A N 1
ATOM 2203 C CA . VAL A 1 275 ? 5.114 -10.351 -0.070 1.00 97.50 275 VAL A CA 1
ATOM 2204 C C . VAL A 1 275 ? 4.128 -9.937 -1.165 1.00 97.50 275 VAL A C 1
ATOM 2206 O O . VAL A 1 275 ? 4.279 -10.342 -2.313 1.00 97.50 275 VAL A O 1
ATOM 2209 N N . LEU A 1 276 ? 3.203 -9.027 -0.859 1.00 97.25 276 LEU A N 1
ATOM 2210 C CA . LEU A 1 276 ? 2.238 -8.501 -1.822 1.00 97.25 276 LEU A CA 1
ATOM 2211 C C . LEU A 1 276 ? 2.910 -7.820 -3.020 1.00 97.25 276 LEU A C 1
ATOM 2213 O O . LEU A 1 276 ? 2.516 -8.047 -4.159 1.00 97.25 276 LEU A O 1
ATOM 2217 N N . LYS A 1 277 ? 3.965 -7.029 -2.792 1.00 97.62 277 LYS A N 1
ATOM 2218 C CA . LYS A 1 277 ? 4.760 -6.443 -3.885 1.00 97.62 277 LYS A CA 1
ATOM 2219 C C . LYS A 1 277 ? 5.422 -7.514 -4.747 1.00 97.62 277 LYS A C 1
ATOM 2221 O O . LYS A 1 277 ? 5.482 -7.348 -5.958 1.00 97.62 277 LYS A O 1
ATOM 2226 N N . SER A 1 278 ? 5.874 -8.612 -4.147 1.00 97.19 278 SER A N 1
ATOM 2227 C CA . SER A 1 278 ? 6.443 -9.748 -4.883 1.00 97.19 278 SER A CA 1
ATOM 2228 C C . SER A 1 278 ? 5.399 -10.404 -5.794 1.00 97.19 278 SER A C 1
ATOM 2230 O O . SER A 1 278 ? 5.680 -10.655 -6.963 1.00 97.19 278 SER A O 1
ATOM 2232 N N . ILE A 1 279 ? 4.175 -10.607 -5.295 1.00 96.25 279 ILE A N 1
ATOM 2233 C CA . ILE A 1 279 ? 3.045 -11.100 -6.101 1.00 96.25 279 ILE A CA 1
ATOM 2234 C C . ILE A 1 279 ? 2.757 -10.134 -7.261 1.00 96.25 279 ILE A C 1
ATOM 2236 O O . ILE A 1 279 ? 2.598 -10.558 -8.404 1.00 96.25 279 ILE A O 1
ATOM 2240 N N . ILE A 1 280 ? 2.741 -8.825 -6.993 1.00 95.75 280 ILE A N 1
ATOM 2241 C CA . ILE A 1 280 ? 2.508 -7.801 -8.021 1.00 95.75 280 ILE A CA 1
ATOM 2242 C C . ILE A 1 280 ? 3.604 -7.838 -9.091 1.00 95.75 280 ILE A C 1
ATOM 2244 O O . ILE A 1 280 ? 3.277 -7.845 -10.274 1.00 95.75 280 ILE A O 1
ATOM 2248 N N . PHE A 1 281 ? 4.883 -7.918 -8.711 1.00 95.75 281 PHE A N 1
ATOM 2249 C CA . PHE A 1 281 ? 5.980 -8.024 -9.679 1.00 95.75 281 PHE A CA 1
ATOM 2250 C C . PHE A 1 281 ? 5.851 -9.259 -10.567 1.00 95.75 281 PHE A C 1
ATOM 2252 O O . PHE A 1 281 ? 5.990 -9.137 -11.781 1.00 95.75 281 PHE A O 1
ATOM 2259 N N . LYS A 1 282 ? 5.522 -10.416 -9.980 1.00 92.44 282 LYS A N 1
ATOM 2260 C CA . LYS A 1 282 ? 5.269 -11.661 -10.717 1.00 92.44 282 LYS A CA 1
ATOM 2261 C C . LYS A 1 282 ? 4.147 -11.518 -11.750 1.00 92.44 282 LYS A C 1
ATOM 2263 O O . LYS A 1 282 ? 4.240 -12.103 -12.821 1.00 92.44 282 LYS A O 1
ATOM 2268 N N . LYS A 1 283 ? 3.083 -10.765 -11.440 1.00 90.56 283 LYS A N 1
ATOM 2269 C CA . LYS A 1 283 ? 1.962 -10.545 -12.374 1.00 90.56 283 LYS A CA 1
ATOM 2270 C C . LYS A 1 283 ? 2.251 -9.469 -13.421 1.00 90.56 283 LYS A C 1
ATOM 2272 O O . LYS A 1 283 ? 1.734 -9.555 -14.532 1.00 90.56 283 LYS A O 1
ATOM 2277 N N . LEU A 1 284 ? 3.023 -8.444 -13.065 1.00 88.94 284 LEU A N 1
ATOM 2278 C CA . LEU A 1 284 ? 3.306 -7.306 -13.939 1.00 88.94 284 LEU A CA 1
ATOM 2279 C C . LEU A 1 284 ? 4.385 -7.636 -14.972 1.00 88.94 284 LEU A C 1
ATOM 2281 O O . LEU A 1 284 ? 4.222 -7.367 -16.160 1.00 88.94 284 LEU A O 1
ATOM 2285 N N . ILE A 1 285 ? 5.480 -8.242 -14.521 1.00 83.75 285 ILE A N 1
ATOM 2286 C CA . ILE A 1 285 ? 6.560 -8.701 -15.385 1.00 83.75 285 ILE A CA 1
ATOM 2287 C C . ILE A 1 285 ? 6.146 -10.094 -15.814 1.00 83.75 285 ILE A C 1
ATOM 2289 O O . ILE A 1 285 ? 6.288 -11.036 -15.050 1.00 83.75 285 ILE A O 1
ATOM 2293 N N . ASN A 1 286 ? 5.537 -10.202 -16.991 1.00 66.69 286 ASN A N 1
ATOM 2294 C CA . ASN A 1 286 ? 4.969 -11.436 -17.526 1.00 66.69 286 ASN A CA 1
ATOM 2295 C C . ASN A 1 286 ? 6.081 -12.482 -17.755 1.00 66.69 286 ASN A C 1
ATOM 2297 O O . ASN A 1 286 ? 6.620 -12.598 -18.857 1.00 66.69 286 ASN A O 1
ATOM 2301 N N . VAL A 1 287 ? 6.488 -13.179 -16.691 1.00 58.50 287 VAL A N 1
ATOM 2302 C CA . VAL A 1 287 ? 7.552 -14.182 -16.729 1.00 58.50 287 VAL A CA 1
ATOM 2303 C C . VAL A 1 287 ? 6.983 -15.429 -17.398 1.00 58.50 287 VAL A C 1
ATOM 2305 O O . VAL A 1 287 ? 6.176 -16.142 -16.802 1.00 58.50 287 VAL A O 1
ATOM 2308 N N . LYS A 1 288 ? 7.356 -15.639 -18.661 1.00 42.00 288 LYS A N 1
ATOM 2309 C CA . LYS A 1 288 ? 7.180 -16.914 -19.363 1.00 42.00 288 LYS A CA 1
ATOM 2310 C C . LYS A 1 288 ? 8.364 -17.827 -19.093 1.00 42.00 288 LYS A C 1
ATOM 2312 O O . LYS A 1 288 ? 9.498 -17.297 -19.069 1.00 42.00 288 LYS A O 1
#

pLDDT: mean 89.0, std 11.7, range [40.97, 97.75]